Protein AF-A0A969BTW9-F1 (afdb_monomer_lite)

Foldseek 3Di:
DDPVVVVVVLVVLAVLLCVLCVQQPWAWQDDDDSGTDIAFCPVHHDLCSLVSLLSSVVSSLVSQVVCQVVCCVPPVDRDFAFWFDEDDDWDFDDDDPPDDRDRPIDDVRVQNRVVQRVPGDTSFYKYWPRSCVSCVLQFDKDWDQWDDGPPDPDTITIITGDDTFQPAPPRCVPVCVVLVPDDDPPCVVVLVVVVVQVVCVVVVHHDDDDDDDDPPPCSVVSVSVSVVVVVVVLVVVVVVVVVVVVVVVVVCVDDDDDDDDPRDDDDDFFFDDSGDPDCPDCNRVVSRLCSVLRHRDDDPVVSVVSVLVVLCVVQPVCSVVPPD

Secondary structure (DSSP, 8-state):
--HHHHHHHHHHHHHHHHHHHHHTT-EEEEEETTEEEEESSSSS--TTHHHHHHHHHHHHHHHHHHHHHHHHHHH------EEEE-----EE----TT-TT---EE-HHHHHHHHHHHHSPTTEEEEEHHHHHHHGGGEEEEEEEEE--TT-SS-EEEEEEEEEPP--S--TTS-HHHHTTS---S-HHHHHHHHHHHHHHHTT----------TTSSHHHHHHHHHHHHHHHHHHHHHHHHHHHHHHHHHTTTS---------------------SS--TTHHHHHHHHHHHT-SS--HHHHHHHHHHHHHHHHGGGHHHH--

Radius of gyration: 25.53 Å; chains: 1; bounding box: 48×53×86 Å

Structure (mmCIF, N/CA/C/O backbone):
data_AF-A0A969BTW9-F1
#
_entry.id   AF-A0A969BTW9-F1
#
loop_
_atom_site.group_PDB
_atom_site.id
_atom_site.type_symbol
_atom_site.label_atom_id
_atom_site.label_alt_id
_atom_site.label_comp_id
_atom_site.label_asym_id
_atom_site.label_entity_id
_atom_site.label_seq_id
_atom_site.pdbx_PDB_ins_code
_atom_site.Cartn_x
_atom_site.Cartn_y
_atom_site.Cartn_z
_atom_site.occupancy
_atom_site.B_iso_or_equiv
_atom_site.auth_seq_id
_atom_site.auth_comp_id
_atom_site.auth_asym_id
_atom_site.auth_atom_id
_atom_site.pdbx_PDB_model_num
ATOM 1 N N . MET A 1 1 ? -17.169 -9.690 29.384 1.00 70.38 1 MET A N 1
ATOM 2 C CA . MET A 1 1 ? -15.692 -9.683 29.405 1.00 70.38 1 MET A CA 1
ATOM 3 C C . MET A 1 1 ? -15.249 -8.758 30.531 1.0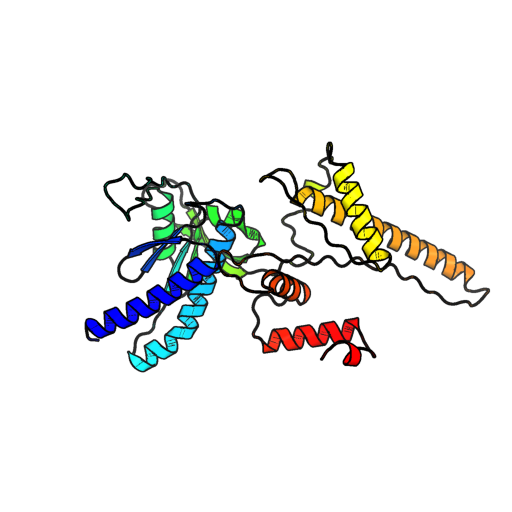0 70.38 1 MET A C 1
ATOM 5 O O . MET A 1 1 ? -15.918 -7.750 30.730 1.00 70.38 1 MET A O 1
ATOM 9 N N . GLY A 1 2 ? -14.233 -9.125 31.318 1.00 84.50 2 GLY A N 1
ATOM 10 C CA . GLY A 1 2 ? -13.693 -8.242 32.361 1.00 84.50 2 GLY A CA 1
ATOM 11 C C . GLY A 1 2 ? -12.913 -7.073 31.752 1.00 84.50 2 GLY A C 1
ATOM 12 O O . GLY A 1 2 ? -12.464 -7.169 30.611 1.00 84.50 2 GLY A O 1
ATOM 13 N N . THR A 1 3 ? -12.751 -5.977 32.497 1.00 86.19 3 THR A N 1
ATOM 14 C CA . THR A 1 3 ? -12.017 -4.780 32.041 1.00 86.19 3 THR A CA 1
ATOM 15 C C . THR A 1 3 ? -10.557 -5.083 31.705 1.00 86.19 3 THR A C 1
ATOM 17 O O . THR A 1 3 ? -10.055 -4.595 30.701 1.00 86.19 3 THR A O 1
ATOM 20 N N . GLU A 1 4 ? -9.899 -5.927 32.498 1.00 88.31 4 GLU A N 1
ATOM 21 C CA . GLU A 1 4 ? -8.512 -6.359 32.280 1.00 88.31 4 GLU A CA 1
ATOM 22 C C . GLU A 1 4 ? -8.359 -7.140 30.967 1.00 88.31 4 GLU A C 1
ATOM 24 O O . GLU A 1 4 ? -7.559 -6.768 30.115 1.00 88.31 4 GLU A O 1
ATOM 29 N N . THR A 1 5 ? -9.225 -8.131 30.732 1.00 88.50 5 THR A N 1
ATOM 30 C CA . THR A 1 5 ? -9.215 -8.921 29.491 1.00 88.50 5 THR A CA 1
ATOM 31 C C . THR A 1 5 ? -9.500 -8.059 28.256 1.00 88.50 5 THR A C 1
ATOM 33 O O . THR A 1 5 ? -8.937 -8.298 27.192 1.00 88.50 5 THR A O 1
ATOM 36 N N . TRP A 1 6 ? -10.372 -7.049 28.373 1.00 89.12 6 TRP A N 1
ATOM 37 C CA . TRP A 1 6 ? -10.627 -6.102 27.282 1.00 89.12 6 TRP A CA 1
ATOM 38 C C . TRP A 1 6 ? -9.376 -5.291 26.930 1.00 89.12 6 TRP A C 1
ATOM 40 O O . TRP A 1 6 ? -9.037 -5.172 25.756 1.00 89.12 6 TRP A O 1
ATOM 50 N N . VAL A 1 7 ? -8.671 -4.768 27.937 1.00 90.62 7 VAL A N 1
ATOM 51 C CA . VAL A 1 7 ? -7.432 -4.002 27.731 1.00 90.62 7 VAL A CA 1
ATOM 52 C C . VAL A 1 7 ? -6.350 -4.871 27.089 1.00 90.62 7 VAL A C 1
ATOM 54 O O . VAL A 1 7 ? -5.692 -4.424 26.154 1.00 90.62 7 VAL A O 1
ATOM 57 N N . GLU A 1 8 ? -6.195 -6.121 27.525 1.00 91.12 8 GLU A N 1
ATOM 58 C CA . GLU A 1 8 ? -5.253 -7.066 26.911 1.00 91.12 8 GLU A CA 1
ATOM 59 C C . GLU A 1 8 ? -5.582 -7.347 25.441 1.00 91.12 8 GLU A C 1
ATOM 61 O O . GLU A 1 8 ? -4.691 -7.291 24.589 1.00 91.12 8 GLU A O 1
ATOM 66 N N . LEU A 1 9 ? -6.858 -7.605 25.126 1.00 92.75 9 LEU A N 1
ATOM 67 C CA . LEU A 1 9 ? -7.305 -7.808 23.748 1.00 92.75 9 LEU A CA 1
ATOM 68 C C . LEU A 1 9 ? -7.019 -6.569 22.894 1.00 92.75 9 LEU A C 1
ATOM 70 O O . LEU A 1 9 ? -6.445 -6.692 21.813 1.00 92.75 9 LEU A O 1
ATOM 74 N N . MET A 1 10 ? -7.374 -5.381 23.387 1.00 93.50 10 MET A N 1
ATOM 75 C CA . MET A 1 10 ? -7.162 -4.139 22.651 1.00 93.50 10 MET A CA 1
ATOM 76 C C . MET A 1 10 ? -5.683 -3.837 22.429 1.00 93.50 10 MET A C 1
ATOM 78 O O . MET A 1 10 ? -5.310 -3.472 21.320 1.00 93.50 10 MET A O 1
ATOM 82 N N . ASN A 1 11 ? -4.822 -4.066 23.422 1.00 92.75 11 ASN A N 1
ATOM 83 C CA . ASN A 1 11 ? -3.377 -3.902 23.255 1.00 92.75 11 ASN A CA 1
ATOM 84 C C . ASN A 1 11 ? -2.819 -4.845 22.180 1.00 92.75 11 ASN A C 1
ATOM 86 O O . ASN A 1 11 ? -1.987 -4.430 21.377 1.00 92.75 11 ASN A O 1
ATOM 90 N N . ARG A 1 12 ? -3.299 -6.097 22.117 1.00 94.75 12 ARG A N 1
ATOM 91 C CA . ARG A 1 12 ? -2.909 -7.037 21.051 1.00 94.75 12 ARG A CA 1
ATOM 92 C C . ARG A 1 12 ? -3.365 -6.548 19.677 1.00 94.75 12 ARG A C 1
ATOM 94 O O . ARG A 1 12 ? -2.570 -6.582 18.745 1.00 94.75 12 ARG A O 1
ATOM 101 N N . VAL A 1 13 ? -4.610 -6.077 19.559 1.00 95.69 13 VAL A N 1
ATOM 102 C CA . VAL A 1 13 ? -5.146 -5.523 18.304 1.00 95.69 13 VAL A CA 1
ATOM 103 C C . VAL A 1 13 ? -4.321 -4.318 17.858 1.00 95.69 13 VAL A C 1
ATOM 105 O O . VAL A 1 13 ? -3.802 -4.321 16.748 1.00 95.69 13 VAL A O 1
ATOM 108 N N . LEU A 1 14 ? -4.139 -3.324 18.727 1.00 95.44 14 LEU A N 1
ATOM 109 C CA . LEU A 1 14 ? -3.405 -2.101 18.404 1.00 95.44 14 LEU A CA 1
ATOM 110 C C . LEU A 1 14 ? -1.950 -2.387 18.015 1.00 95.44 14 LEU A C 1
ATOM 112 O O . LEU A 1 14 ? -1.461 -1.797 17.058 1.00 95.44 14 LEU A O 1
ATOM 116 N N . HIS A 1 15 ? -1.294 -3.344 18.677 1.00 94.94 15 HIS A N 1
ATOM 117 C CA . HIS A 1 15 ? 0.062 -3.755 18.319 1.00 94.94 15 HIS A CA 1
ATOM 118 C C . HIS A 1 15 ? 0.142 -4.433 16.940 1.00 94.94 15 HIS A C 1
ATOM 120 O O . HIS A 1 15 ? 1.112 -4.241 16.211 1.00 94.94 15 HIS A O 1
ATOM 126 N N . ILE A 1 16 ? -0.872 -5.215 16.549 1.00 95.62 16 ILE A N 1
ATOM 127 C CA . ILE A 1 16 ? -0.954 -5.782 15.192 1.00 95.62 16 ILE A CA 1
ATOM 128 C C . ILE A 1 16 ? -1.051 -4.657 14.153 1.00 95.62 16 ILE A C 1
ATOM 130 O O . ILE A 1 16 ? -0.337 -4.691 13.154 1.00 95.62 16 ILE A O 1
ATOM 134 N N . LEU A 1 17 ? -1.898 -3.652 14.402 1.00 96.88 17 LEU A N 1
ATOM 135 C CA . LEU A 1 17 ? -2.086 -2.523 13.485 1.00 96.88 17 LEU A CA 1
ATOM 136 C C . LEU A 1 17 ? -0.822 -1.662 13.363 1.00 96.88 17 LEU A C 1
ATOM 138 O O . LEU A 1 17 ? -0.383 -1.361 12.255 1.00 96.88 17 LEU A O 1
ATOM 142 N N . GLU A 1 18 ? -0.214 -1.310 14.498 1.00 94.44 18 GLU A N 1
ATOM 143 C CA . GLU A 1 18 ? 1.034 -0.542 14.571 1.00 94.44 18 GLU A CA 1
ATOM 144 C C . GLU A 1 18 ? 2.148 -1.209 13.758 1.00 94.44 18 GLU A C 1
ATOM 146 O O . GLU A 1 18 ? 2.793 -0.552 12.943 1.00 94.44 18 GLU A O 1
ATOM 151 N N . ARG A 1 19 ? 2.314 -2.532 13.887 1.00 92.94 19 ARG A N 1
ATOM 152 C CA . ARG A 1 19 ? 3.331 -3.275 13.133 1.00 92.94 19 ARG A CA 1
ATOM 153 C C . ARG A 1 19 ? 3.155 -3.184 11.622 1.00 92.94 19 ARG A C 1
ATOM 155 O O . ARG A 1 19 ? 4.159 -3.075 10.919 1.00 92.94 19 ARG A O 1
ATOM 162 N N . GLU A 1 20 ? 1.926 -3.248 11.112 1.00 93.38 20 GLU A N 1
ATOM 163 C CA . GLU A 1 20 ? 1.690 -3.104 9.671 1.00 93.38 20 GLU A CA 1
ATOM 164 C C . GLU A 1 20 ? 1.916 -1.658 9.213 1.00 93.38 20 GLU A C 1
ATOM 166 O O . GLU A 1 20 ? 2.508 -1.438 8.161 1.00 93.38 20 GLU A O 1
ATOM 171 N N . ILE A 1 21 ? 1.555 -0.660 10.018 1.00 93.88 21 ILE A N 1
ATOM 172 C CA . ILE A 1 21 ? 1.837 0.751 9.710 1.00 93.88 21 ILE A CA 1
ATOM 173 C C . ILE A 1 21 ? 3.345 1.004 9.624 1.00 93.88 21 ILE A C 1
ATOM 175 O O . ILE A 1 21 ? 3.827 1.531 8.618 1.00 93.88 21 ILE A O 1
ATOM 179 N N . GLU A 1 22 ? 4.103 0.570 10.630 1.00 89.81 22 GLU A N 1
ATOM 180 C CA . GLU A 1 22 ? 5.561 0.712 10.664 1.00 89.81 22 GLU A CA 1
ATOM 181 C C . GLU A 1 22 ? 6.244 -0.058 9.528 1.00 89.81 22 GLU A C 1
ATOM 183 O O . GLU A 1 22 ? 7.219 0.421 8.947 1.00 89.81 22 GLU A O 1
ATOM 188 N N . ARG A 1 23 ? 5.722 -1.238 9.163 1.00 84.19 23 ARG A N 1
ATOM 189 C CA . ARG A 1 23 ? 6.230 -2.055 8.047 1.00 84.19 23 ARG A CA 1
ATOM 190 C C . ARG A 1 23 ? 6.231 -1.289 6.724 1.00 84.19 23 ARG A C 1
ATOM 192 O O . ARG A 1 23 ? 7.155 -1.449 5.922 1.00 84.19 23 ARG A O 1
ATOM 199 N N . PHE A 1 24 ? 5.218 -0.457 6.508 1.00 87.56 24 PHE A N 1
ATOM 200 C CA . PHE A 1 24 ? 5.119 0.419 5.345 1.00 87.56 24 PHE A CA 1
ATOM 201 C C . PHE A 1 24 ? 5.678 1.820 5.613 1.00 87.56 24 PHE A C 1
ATOM 203 O O . PHE A 1 24 ? 5.472 2.706 4.797 1.00 87.56 24 PHE A O 1
ATOM 210 N N . GLY A 1 25 ? 6.410 2.051 6.707 1.00 85.38 25 GLY A N 1
ATOM 211 C CA . GLY A 1 25 ? 7.054 3.333 7.013 1.00 85.38 25 GLY A CA 1
ATOM 212 C C . GLY A 1 25 ? 6.098 4.457 7.400 1.00 85.38 25 GLY A C 1
ATOM 213 O O . GLY A 1 25 ? 6.433 5.624 7.194 1.00 85.38 25 GLY A O 1
ATOM 214 N N . GLY A 1 26 ? 4.908 4.118 7.891 1.00 88.94 26 GLY A N 1
ATOM 215 C CA . GLY A 1 26 ? 4.027 5.064 8.562 1.00 88.94 26 GLY A CA 1
ATOM 216 C C . GLY A 1 26 ? 4.428 5.249 10.025 1.00 88.94 26 GLY A C 1
ATOM 217 O O . GLY A 1 26 ? 5.118 4.413 10.608 1.00 88.94 26 GLY A O 1
ATOM 218 N N . LEU A 1 27 ? 3.972 6.347 10.620 1.00 89.19 27 LEU A N 1
ATOM 219 C CA . LEU A 1 27 ? 4.165 6.670 12.031 1.00 89.19 27 LEU A CA 1
ATOM 220 C C . LEU A 1 27 ? 2.807 6.736 12.728 1.00 89.19 27 LEU A C 1
ATOM 222 O O . LEU A 1 27 ? 1.941 7.499 12.300 1.00 89.19 27 LEU A O 1
ATOM 226 N N . VAL A 1 28 ? 2.626 5.975 13.808 1.00 90.81 28 VAL A N 1
ATOM 227 C CA . VAL A 1 28 ? 1.447 6.109 14.674 1.00 90.81 28 VAL A CA 1
ATOM 228 C C . VAL A 1 28 ? 1.590 7.385 15.500 1.00 90.81 28 VAL A C 1
ATOM 230 O O . VAL A 1 28 ? 2.553 7.537 16.247 1.00 90.81 28 VAL A O 1
ATOM 233 N N . GLU A 1 29 ? 0.634 8.304 15.370 1.00 85.50 29 GLU A N 1
ATOM 234 C CA . GLU A 1 29 ? 0.632 9.552 16.143 1.00 85.50 29 GLU A CA 1
ATOM 235 C C . GLU A 1 29 ? -0.174 9.417 17.434 1.00 85.50 29 GLU A C 1
ATOM 237 O O . GLU A 1 29 ? 0.292 9.820 18.500 1.00 85.50 29 GLU A O 1
ATOM 242 N N . GLN A 1 30 ? -1.363 8.815 17.364 1.00 85.38 30 GLN A N 1
ATOM 243 C CA . GLN A 1 30 ? -2.266 8.747 18.508 1.00 85.38 30 GLN A CA 1
ATOM 244 C C . GLN A 1 30 ? -3.085 7.458 18.529 1.00 85.38 30 GLN A C 1
ATOM 246 O O . GLN A 1 30 ? -3.650 7.043 17.522 1.00 85.38 30 GLN A O 1
ATOM 251 N N . PHE A 1 31 ? -3.253 6.888 19.723 1.00 87.62 31 PHE A N 1
ATOM 252 C CA . PHE A 1 31 ? -4.253 5.856 20.000 1.00 87.62 31 PHE A CA 1
ATOM 253 C C . PHE A 1 31 ? -5.587 6.492 20.415 1.00 87.62 31 PHE A C 1
ATOM 255 O O . PHE A 1 31 ? -5.627 7.387 21.264 1.00 87.62 31 PHE A O 1
ATOM 262 N N . ARG A 1 32 ? -6.694 6.017 19.838 1.00 84.50 32 ARG A N 1
ATOM 263 C CA . ARG A 1 32 ? -8.058 6.511 20.071 1.00 84.50 32 ARG A CA 1
ATOM 264 C C . ARG A 1 32 ? -8.977 5.365 20.479 1.00 84.50 32 ARG A C 1
ATOM 266 O O . ARG A 1 32 ? -9.645 4.788 19.634 1.00 84.50 32 ARG A O 1
ATOM 273 N N . GLY A 1 33 ? -9.037 5.061 21.776 1.00 83.19 33 GLY A N 1
ATOM 274 C CA . GLY A 1 33 ? -9.953 4.048 22.311 1.00 83.19 33 GLY A CA 1
ATOM 275 C C . GLY A 1 33 ? -9.684 2.656 21.735 1.00 83.19 33 GLY A C 1
ATOM 276 O O . GLY A 1 33 ? -8.831 1.939 22.249 1.00 83.19 33 GLY A O 1
ATOM 277 N N . ASP A 1 34 ? -10.428 2.289 20.694 1.00 87.88 34 ASP A N 1
ATOM 278 C CA . ASP A 1 34 ? -10.332 1.030 19.958 1.00 87.88 34 ASP A CA 1
ATOM 279 C C . ASP A 1 34 ? -9.587 1.119 18.610 1.00 87.88 34 ASP A C 1
ATOM 281 O O . ASP A 1 34 ? -9.452 0.112 17.916 1.00 87.88 34 ASP A O 1
ATOM 285 N N . GLY A 1 35 ? -9.056 2.292 18.260 1.00 91.00 35 GLY A N 1
ATOM 286 C CA . GLY A 1 35 ? -8.297 2.522 17.033 1.00 91.00 35 GLY A CA 1
ATOM 287 C C . GLY A 1 35 ? -7.048 3.378 17.232 1.00 91.00 35 GLY A C 1
ATOM 288 O O . GLY A 1 35 ? -6.609 3.653 18.352 1.00 91.00 35 GLY A O 1
ATOM 289 N N . LEU A 1 36 ? -6.468 3.813 16.118 1.00 94.19 36 LEU A N 1
ATOM 290 C CA . LEU A 1 36 ? -5.295 4.681 16.077 1.00 94.19 36 LEU A CA 1
ATOM 291 C C . LEU A 1 36 ? -5.357 5.626 14.873 1.00 94.19 36 LEU A C 1
ATOM 293 O O . LEU A 1 36 ? -6.135 5.414 13.944 1.00 94.19 36 LEU A O 1
ATOM 297 N N . VAL A 1 37 ? -4.521 6.657 14.896 1.00 93.00 37 VAL A N 1
ATOM 298 C CA . VAL A 1 37 ? -4.248 7.556 13.774 1.00 93.00 37 VAL A CA 1
ATOM 299 C C . VAL A 1 37 ? -2.774 7.441 13.430 1.00 93.00 37 VAL A C 1
ATOM 301 O O . VAL A 1 37 ? -1.918 7.466 14.316 1.00 93.00 37 VAL A O 1
ATOM 304 N N . ALA A 1 38 ? -2.486 7.319 12.138 1.00 93.31 38 ALA A N 1
ATOM 305 C CA . ALA A 1 38 ? -1.131 7.233 11.628 1.00 93.31 38 ALA A CA 1
ATOM 306 C C . ALA A 1 38 ? -0.927 8.142 10.421 1.00 93.31 38 ALA A C 1
ATOM 308 O O . ALA A 1 38 ? -1.859 8.418 9.664 1.00 93.31 38 ALA A O 1
ATOM 309 N N . PHE A 1 39 ? 0.316 8.573 10.237 1.00 92.31 39 PHE A N 1
ATOM 310 C CA . PHE A 1 39 ? 0.727 9.436 9.145 1.00 92.31 39 PHE A CA 1
ATOM 311 C C . PHE A 1 39 ? 1.776 8.772 8.267 1.00 92.31 39 PHE A C 1
ATOM 313 O O . PHE A 1 39 ? 2.702 8.118 8.742 1.00 92.31 39 PHE A O 1
ATOM 320 N N . PHE A 1 40 ? 1.650 9.028 6.971 1.00 91.94 40 PHE A N 1
ATOM 321 C CA . PHE A 1 40 ? 2.662 8.755 5.962 1.00 91.94 40 PHE A CA 1
ATOM 322 C C . PHE A 1 40 ? 3.100 10.111 5.410 1.00 91.94 40 PHE A C 1
ATOM 324 O O . PHE A 1 40 ? 2.257 10.944 5.075 1.00 91.94 40 PHE A O 1
ATOM 331 N N . GLY A 1 41 ? 4.405 10.373 5.401 1.00 86.06 41 GLY A N 1
ATOM 332 C CA . GLY A 1 41 ? 4.962 11.621 4.879 1.00 86.06 41 GLY A CA 1
ATOM 333 C C . GLY A 1 41 ? 5.010 12.820 5.831 1.00 86.06 41 GLY A C 1
ATOM 334 O O . GLY A 1 41 ? 5.453 13.888 5.415 1.00 86.06 41 GLY A O 1
ATOM 335 N N . ALA A 1 42 ? 4.597 12.675 7.098 1.00 79.62 42 ALA A N 1
ATOM 336 C CA . ALA A 1 42 ? 4.566 13.790 8.057 1.00 79.62 42 ALA A CA 1
ATOM 337 C C . ALA A 1 42 ? 5.965 14.275 8.486 1.00 79.62 42 ALA A C 1
ATOM 339 O O . ALA A 1 42 ? 6.205 15.479 8.540 1.00 79.62 42 ALA A O 1
ATOM 340 N N . THR A 1 43 ? 6.896 13.357 8.769 1.00 74.62 43 THR A N 1
ATOM 341 C CA . THR A 1 43 ? 8.286 13.702 9.136 1.00 74.62 43 THR A CA 1
ATOM 342 C C . THR A 1 43 ? 9.196 13.752 7.911 1.00 74.62 43 THR A C 1
ATOM 344 O O . THR A 1 43 ? 9.988 14.679 7.747 1.00 74.62 43 THR A O 1
ATOM 347 N N . VAL A 1 44 ? 9.090 12.741 7.045 1.00 77.38 44 VAL A N 1
ATOM 348 C CA . VAL A 1 44 ? 9.849 12.626 5.795 1.00 77.38 44 VAL A CA 1
ATOM 349 C C . VAL A 1 44 ? 8.881 12.221 4.693 1.00 77.38 44 VAL A C 1
ATOM 351 O O . VAL A 1 44 ? 8.345 11.115 4.721 1.00 77.38 44 VAL A O 1
ATOM 354 N N . ALA A 1 45 ? 8.665 13.122 3.737 1.00 80.81 45 ALA A N 1
ATOM 355 C CA . ALA A 1 45 ? 7.753 12.912 2.621 1.00 80.81 45 ALA A CA 1
ATOM 356 C C . ALA A 1 45 ? 8.411 12.131 1.476 1.00 80.81 45 ALA A C 1
ATOM 358 O O . ALA A 1 45 ? 9.522 12.442 1.039 1.00 80.81 45 ALA A O 1
ATOM 359 N N . HIS A 1 46 ? 7.675 11.164 0.945 1.00 81.50 46 HIS A N 1
ATOM 360 C CA . HIS A 1 46 ? 8.031 10.312 -0.179 1.00 81.50 46 HIS A CA 1
ATOM 361 C C . HIS A 1 46 ? 6.945 10.390 -1.263 1.00 81.50 46 HIS A C 1
ATOM 363 O O . HIS A 1 46 ? 5.795 10.736 -1.009 1.00 81.50 46 HIS A O 1
ATOM 369 N N . GLU A 1 47 ? 7.301 10.094 -2.515 1.00 80.44 47 GLU A N 1
ATOM 370 C CA . GLU A 1 47 ? 6.317 10.053 -3.615 1.00 80.44 47 GLU A CA 1
ATOM 371 C C . GLU A 1 47 ? 5.286 8.933 -3.454 1.00 80.44 47 GLU A C 1
ATOM 373 O O . GLU A 1 47 ? 4.164 9.070 -3.929 1.00 80.44 47 GLU A O 1
ATOM 378 N N . ASP A 1 48 ? 5.664 7.856 -2.771 1.00 83.31 48 ASP A N 1
ATOM 379 C CA . ASP A 1 48 ? 4.860 6.653 -2.584 1.00 83.31 48 ASP A CA 1
ATOM 380 C C . ASP A 1 48 ? 4.090 6.633 -1.252 1.00 83.31 48 ASP A C 1
ATOM 382 O O . ASP A 1 48 ? 3.480 5.619 -0.930 1.00 83.31 48 ASP A O 1
ATOM 386 N N . ASP A 1 49 ? 4.075 7.726 -0.472 1.00 89.81 49 ASP A N 1
ATOM 387 C CA . ASP A 1 49 ? 3.320 7.793 0.794 1.00 89.81 49 ASP A CA 1
ATOM 388 C C . ASP A 1 49 ? 1.835 7.397 0.635 1.00 89.81 49 ASP A C 1
ATOM 390 O O . ASP A 1 49 ? 1.354 6.601 1.447 1.00 89.81 49 ASP A O 1
ATOM 394 N N . PRO A 1 50 ? 1.099 7.859 -0.402 1.00 93.69 50 PRO A N 1
ATOM 395 C CA . PRO A 1 50 ? -0.280 7.424 -0.621 1.00 93.69 50 PRO A CA 1
ATOM 396 C C . PRO A 1 50 ? -0.389 5.922 -0.931 1.00 93.69 50 PRO A C 1
ATOM 398 O O . PRO A 1 50 ? -1.297 5.264 -0.429 1.00 93.69 50 PRO A O 1
ATOM 401 N N . GLU A 1 51 ? 0.550 5.358 -1.707 1.00 91.12 51 GLU A N 1
ATOM 402 C CA . GLU A 1 51 ? 0.588 3.915 -2.016 1.00 91.12 51 GLU A CA 1
ATOM 403 C C . GLU A 1 51 ? 0.784 3.117 -0.730 1.00 91.12 51 GLU A C 1
ATOM 405 O O . GLU A 1 51 ? 0.048 2.169 -0.452 1.00 91.12 51 GLU A O 1
ATOM 410 N N . ARG A 1 52 ? 1.756 3.532 0.085 1.00 91.88 52 ARG A N 1
ATOM 411 C CA . ARG A 1 52 ? 2.107 2.870 1.341 1.00 91.88 52 ARG A CA 1
ATOM 412 C C . ARG A 1 52 ? 0.989 2.930 2.367 1.00 91.88 52 ARG A C 1
ATOM 414 O O . ARG A 1 52 ? 0.743 1.924 3.026 1.00 91.88 52 ARG A O 1
ATOM 421 N N . ALA A 1 53 ? 0.273 4.048 2.453 1.00 96.38 53 ALA A N 1
ATOM 422 C CA . ALA A 1 53 ? -0.892 4.167 3.320 1.00 96.38 53 ALA A CA 1
ATOM 423 C C . ALA A 1 53 ? -2.000 3.171 2.935 1.00 96.38 53 ALA A C 1
ATOM 425 O O . ALA A 1 53 ? -2.570 2.509 3.804 1.00 96.38 53 ALA A O 1
ATOM 426 N N . VAL A 1 54 ? -2.278 3.015 1.634 1.00 97.00 54 VAL A N 1
ATOM 427 C CA . VAL A 1 54 ? -3.285 2.059 1.142 1.00 97.00 54 VAL A CA 1
ATOM 428 C C . VAL A 1 54 ? -2.826 0.610 1.339 1.00 97.00 54 VAL A C 1
ATOM 430 O O . VAL A 1 54 ? -3.612 -0.216 1.802 1.00 97.00 54 VAL A O 1
ATOM 433 N N . LEU A 1 55 ? -1.555 0.295 1.065 1.00 93.19 55 LEU A N 1
ATOM 434 C CA . LEU A 1 55 ? -0.993 -1.038 1.317 1.00 93.19 55 LEU A CA 1
ATOM 435 C C . LEU A 1 55 ? -1.036 -1.408 2.804 1.00 93.19 55 LEU A C 1
ATOM 437 O O . LEU A 1 55 ? -1.432 -2.522 3.139 1.00 93.19 55 LEU A O 1
ATOM 441 N N . ALA A 1 56 ? -0.692 -0.475 3.697 1.00 95.31 56 ALA A N 1
ATOM 442 C CA . ALA A 1 56 ? -0.799 -0.683 5.137 1.00 95.31 56 ALA A CA 1
ATOM 443 C C . ALA A 1 56 ? -2.248 -0.945 5.559 1.00 95.31 56 ALA A C 1
ATOM 445 O O . ALA A 1 56 ? -2.505 -1.846 6.352 1.00 95.31 56 ALA A O 1
ATOM 446 N N . ALA A 1 57 ? -3.206 -0.204 4.998 1.00 97.81 57 ALA A N 1
ATOM 447 C CA . ALA A 1 57 ? -4.623 -0.402 5.277 1.00 97.81 57 ALA A CA 1
ATOM 448 C C . ALA A 1 57 ? -5.123 -1.799 4.876 1.00 97.81 57 ALA A C 1
ATOM 450 O O . ALA A 1 57 ? -5.844 -2.430 5.652 1.00 97.81 57 ALA A O 1
ATOM 451 N N . LEU A 1 58 ? -4.726 -2.295 3.700 1.00 96.06 58 LEU A N 1
ATOM 452 C CA . LEU A 1 58 ? -5.049 -3.653 3.251 1.00 96.06 58 LEU A CA 1
ATOM 453 C C . LEU A 1 58 ? -4.369 -4.710 4.135 1.00 96.06 58 LEU A C 1
ATOM 455 O O . LEU A 1 58 ? -5.039 -5.607 4.641 1.00 96.06 58 LEU A O 1
ATOM 459 N N . ALA A 1 59 ? -3.078 -4.546 4.431 1.00 92.88 59 ALA A N 1
ATOM 460 C CA . ALA A 1 59 ? -2.342 -5.473 5.291 1.00 92.88 59 ALA A CA 1
ATOM 461 C C . ALA A 1 59 ? -2.910 -5.541 6.721 1.00 92.88 59 ALA A C 1
ATOM 463 O O . ALA A 1 59 ? -2.978 -6.617 7.316 1.00 92.88 59 ALA A O 1
ATOM 464 N N . MET A 1 60 ? -3.382 -4.414 7.266 1.00 96.88 60 MET A N 1
ATOM 465 C CA . MET A 1 60 ? -4.093 -4.383 8.546 1.00 96.88 60 MET A CA 1
ATOM 466 C C . MET A 1 60 ? -5.403 -5.182 8.499 1.00 96.88 60 MET A C 1
ATOM 468 O O . MET A 1 60 ? -5.717 -5.881 9.464 1.00 96.88 60 MET A O 1
ATOM 472 N N . GLN A 1 61 ? -6.165 -5.111 7.398 1.00 97.31 61 GLN A N 1
ATOM 473 C CA . GLN A 1 61 ? -7.368 -5.937 7.232 1.00 97.31 61 GLN A CA 1
ATOM 474 C C . GLN A 1 61 ? -7.021 -7.426 7.242 1.00 97.31 61 GLN A C 1
ATOM 476 O O . GLN A 1 61 ? -7.661 -8.183 7.971 1.00 97.31 61 GLN A O 1
ATOM 481 N N . ASP A 1 62 ? -5.982 -7.832 6.512 1.00 94.19 62 ASP A N 1
ATOM 482 C CA . ASP A 1 62 ? -5.540 -9.229 6.456 1.00 94.19 62 ASP A CA 1
ATOM 483 C C . ASP A 1 62 ? -5.063 -9.735 7.820 1.00 94.19 62 ASP A C 1
ATOM 485 O O . ASP A 1 62 ? -5.441 -10.825 8.260 1.00 94.19 62 ASP A O 1
ATOM 489 N N . ALA A 1 63 ? -4.281 -8.925 8.537 1.00 94.62 63 ALA A N 1
ATOM 490 C CA . ALA A 1 63 ? -3.777 -9.276 9.859 1.00 94.62 63 ALA A CA 1
ATOM 491 C C . ALA A 1 63 ? -4.915 -9.443 10.882 1.00 94.62 63 ALA A C 1
ATOM 493 O O . ALA A 1 63 ? -4.926 -10.405 11.656 1.00 94.62 63 ALA A O 1
ATOM 494 N N . ILE A 1 64 ? -5.916 -8.556 10.857 1.00 97.12 64 ILE A N 1
ATOM 495 C CA . ILE A 1 64 ? -7.104 -8.685 11.710 1.00 97.12 64 ILE A CA 1
ATOM 496 C C . ILE A 1 64 ? -7.979 -9.859 11.275 1.00 97.12 64 ILE A C 1
ATOM 498 O O . ILE A 1 64 ? -8.494 -10.570 12.138 1.00 97.12 64 ILE A O 1
ATOM 502 N N . HIS A 1 65 ? -8.116 -10.118 9.975 1.00 95.31 65 HIS A N 1
ATOM 503 C CA . HIS A 1 65 ? -8.842 -11.281 9.470 1.00 95.31 65 HIS A CA 1
ATOM 504 C C . HIS A 1 65 ? -8.216 -12.591 9.966 1.00 95.31 65 HIS A C 1
ATOM 506 O O . HIS A 1 65 ? -8.936 -13.486 10.405 1.00 95.31 65 HIS A O 1
ATOM 512 N N . ALA A 1 66 ? -6.884 -12.687 9.962 1.00 94.12 66 ALA A N 1
ATOM 513 C CA . ALA A 1 66 ? -6.157 -13.841 10.482 1.00 94.12 66 ALA A CA 1
ATOM 514 C C . ALA A 1 66 ? -6.287 -13.992 12.010 1.00 94.12 66 ALA A C 1
ATOM 516 O O . ALA A 1 66 ? -6.306 -15.112 12.520 1.00 94.12 66 ALA A O 1
ATOM 517 N N . PHE A 1 67 ? -6.403 -12.881 12.744 1.00 95.94 67 PHE A N 1
ATOM 518 C CA . PHE A 1 67 ? -6.525 -12.877 14.205 1.00 95.94 67 PHE A CA 1
ATOM 519 C C . PHE A 1 67 ? -7.965 -13.090 14.711 1.00 95.94 67 PHE A C 1
ATOM 521 O O . PHE A 1 67 ? -8.180 -13.653 15.787 1.00 95.94 67 PHE A O 1
ATOM 528 N N . ALA A 1 68 ? -8.975 -12.685 13.938 1.00 95.56 68 ALA A N 1
ATOM 529 C CA . ALA A 1 68 ? -10.381 -12.729 14.337 1.00 95.56 68 ALA A CA 1
ATOM 530 C C . ALA A 1 68 ? -10.898 -14.119 14.785 1.00 95.56 68 ALA A C 1
ATOM 532 O O . ALA A 1 68 ? -11.666 -14.158 15.751 1.00 95.56 68 ALA A O 1
ATOM 533 N N . PRO A 1 69 ? -10.496 -15.260 14.179 1.00 96.56 69 PRO A N 1
ATOM 534 C CA . PRO A 1 69 ? -10.917 -16.585 14.641 1.00 96.56 69 PRO A CA 1
ATOM 535 C C . PRO A 1 69 ? -10.490 -16.897 16.080 1.00 96.56 69 PRO A C 1
ATOM 537 O O . PRO A 1 69 ? -11.276 -17.470 16.836 1.00 96.56 69 PRO A O 1
ATOM 540 N N . GLU A 1 70 ? -9.282 -16.484 16.480 1.00 95.12 70 GLU A N 1
ATOM 541 C CA . GLU A 1 70 ? -8.788 -16.656 17.852 1.00 95.12 70 GLU A CA 1
ATOM 542 C C . GLU A 1 70 ? -9.677 -15.884 18.835 1.00 95.12 70 GLU A C 1
ATOM 544 O O . GLU A 1 70 ? -10.147 -16.431 19.835 1.00 95.12 70 GLU A O 1
ATOM 549 N N . VAL A 1 71 ? -9.976 -14.626 18.506 1.00 95.12 71 VAL A N 1
ATOM 550 C CA . VAL A 1 71 ? -10.818 -13.742 19.322 1.00 95.12 71 VAL A CA 1
ATOM 551 C C . VAL A 1 71 ? -12.245 -14.280 19.435 1.00 95.12 71 VAL A C 1
ATOM 553 O O . VAL A 1 71 ? -12.832 -14.281 20.521 1.00 95.12 71 VAL A O 1
ATOM 556 N N . GLN A 1 72 ? -12.800 -14.808 18.343 1.00 95.50 72 GLN A N 1
ATOM 557 C CA . GLN A 1 72 ? -14.120 -15.430 18.350 1.00 95.50 72 GLN A CA 1
ATOM 558 C C . GLN A 1 72 ? -14.149 -16.678 19.242 1.00 95.50 72 GLN A C 1
ATOM 560 O O . GLN A 1 72 ? -15.109 -16.866 19.990 1.00 95.50 72 GLN A O 1
ATOM 565 N N . GLN A 1 73 ? -13.112 -17.517 19.197 1.00 95.00 73 GLN A N 1
ATOM 566 C CA . GLN A 1 73 ? -13.032 -18.735 20.004 1.00 95.00 73 GLN A CA 1
ATOM 567 C C . GLN A 1 73 ? -12.856 -18.434 21.498 1.00 95.00 73 GLN A C 1
ATOM 569 O O . GLN A 1 73 ? -13.501 -19.066 22.333 1.00 95.00 73 GLN A O 1
ATOM 574 N N . GLN A 1 74 ? -11.987 -17.481 21.840 1.00 93.31 74 GLN A N 1
ATOM 575 C CA . GLN A 1 74 ? -11.641 -17.169 23.230 1.00 93.31 74 GLN A CA 1
ATOM 576 C C . GLN A 1 74 ? -12.663 -16.251 23.909 1.00 93.31 74 GLN A C 1
ATOM 578 O O . GLN A 1 74 ? -12.874 -16.341 25.120 1.00 93.31 74 GLN A O 1
ATOM 583 N N . HIS A 1 75 ? -13.292 -15.351 23.148 1.00 91.88 75 HIS A N 1
ATOM 584 C CA . HIS A 1 75 ? -14.098 -14.262 23.706 1.00 91.88 75 HIS A CA 1
ATOM 585 C C . HIS A 1 75 ? -15.512 -14.166 23.127 1.00 91.88 75 HIS A C 1
ATOM 587 O O . HIS A 1 75 ? -16.322 -13.399 23.647 1.00 91.88 75 HIS A O 1
ATOM 593 N N . GLY A 1 76 ? -15.840 -14.932 22.082 1.00 92.44 76 GLY A N 1
ATOM 594 C CA . GLY A 1 76 ? -17.150 -14.871 21.428 1.00 92.44 76 GLY A CA 1
ATOM 595 C C . GLY A 1 76 ? -17.379 -13.594 20.611 1.00 92.44 76 GLY A C 1
ATOM 596 O O . GLY A 1 76 ? -18.524 -13.295 20.276 1.00 92.44 76 GLY A O 1
ATOM 597 N N . ILE A 1 77 ? -16.319 -12.831 20.321 1.00 92.12 77 ILE A N 1
ATOM 598 C CA . ILE A 1 77 ? -16.387 -11.522 19.662 1.00 92.12 77 ILE A CA 1
ATOM 599 C C . ILE A 1 77 ? -16.033 -11.662 18.180 1.00 92.12 77 ILE A C 1
ATOM 601 O O . ILE A 1 77 ? -14.948 -12.128 17.833 1.00 92.12 77 ILE A O 1
ATOM 605 N N . ALA A 1 78 ? -16.918 -11.166 17.316 1.00 93.75 78 ALA A N 1
ATOM 606 C CA . ALA A 1 78 ? -16.662 -11.043 15.886 1.00 93.75 78 ALA A CA 1
ATOM 607 C C . ALA A 1 78 ? -15.852 -9.767 15.603 1.00 93.75 78 ALA A C 1
ATOM 609 O O . ALA A 1 78 ? -16.419 -8.703 15.343 1.00 93.75 78 ALA A O 1
ATOM 610 N N . LEU A 1 79 ? -14.524 -9.870 15.685 1.00 95.75 79 LEU A N 1
ATOM 611 C CA . LEU A 1 79 ? -13.609 -8.754 15.442 1.00 95.75 79 LEU A CA 1
ATOM 612 C C . LEU A 1 79 ? -13.599 -8.360 13.955 1.00 95.75 79 LEU A C 1
ATOM 614 O O . LEU A 1 79 ? -13.397 -9.205 13.084 1.00 95.75 79 LEU A O 1
ATOM 618 N N . LYS A 1 80 ? -13.802 -7.071 13.666 1.00 96.62 80 LYS A N 1
ATOM 619 C CA . LYS A 1 80 ? -13.700 -6.489 12.320 1.00 96.62 80 LYS A CA 1
ATOM 620 C C . LYS A 1 80 ? -13.090 -5.095 12.395 1.00 96.62 80 LYS A C 1
ATOM 622 O O . LYS A 1 80 ? -13.429 -4.339 13.298 1.00 96.62 80 LYS A O 1
ATOM 627 N N . LEU A 1 81 ? -12.259 -4.754 11.413 1.00 97.50 81 LEU A N 1
ATOM 628 C CA . LEU A 1 81 ? -11.577 -3.464 11.325 1.00 97.50 81 LEU A CA 1
ATOM 629 C C . LEU A 1 81 ? -12.241 -2.553 10.284 1.00 97.50 81 LEU A C 1
ATOM 631 O O . LEU A 1 81 ? -12.648 -3.009 9.214 1.00 97.50 81 LEU A O 1
ATOM 635 N N . ARG A 1 82 ? -12.323 -1.257 10.572 1.00 98.31 82 ARG A N 1
ATOM 636 C CA . ARG A 1 82 ? -12.605 -0.209 9.582 1.00 98.31 82 ARG A CA 1
ATOM 637 C C . ARG A 1 82 ? -11.350 0.627 9.406 1.00 98.31 82 ARG A C 1
ATOM 639 O O . ARG A 1 82 ? -10.665 0.896 10.386 1.00 98.31 82 ARG A O 1
ATOM 646 N N . VAL A 1 83 ? -11.045 1.012 8.171 1.00 98.44 83 VAL A N 1
ATOM 647 C CA . VAL A 1 83 ? -9.902 1.886 7.883 1.00 98.44 83 VAL A CA 1
ATOM 648 C C . VAL A 1 83 ? -10.338 2.973 6.912 1.00 98.44 83 VAL A C 1
ATOM 650 O O . VAL A 1 83 ? -10.971 2.682 5.898 1.00 98.44 83 VAL A O 1
ATOM 653 N N . GLY A 1 84 ? -9.993 4.217 7.228 1.00 98.06 84 GLY A N 1
ATOM 654 C CA . GLY A 1 84 ? -10.152 5.371 6.354 1.00 98.06 84 GLY A CA 1
ATOM 655 C C . GLY A 1 84 ? -8.792 5.934 5.971 1.00 98.06 84 GLY A C 1
ATOM 656 O O . GLY A 1 84 ? -7.946 6.128 6.841 1.00 98.06 84 GLY A O 1
ATOM 657 N N . VAL A 1 85 ? -8.578 6.202 4.685 1.00 98.25 85 VAL A N 1
ATOM 658 C CA . VAL A 1 85 ? -7.336 6.792 4.172 1.00 98.25 85 VAL A CA 1
ATOM 659 C C . VAL A 1 85 ? -7.661 8.073 3.416 1.00 98.25 85 VAL A C 1
ATOM 661 O O . VAL A 1 85 ? -8.586 8.118 2.604 1.00 98.25 85 VAL A O 1
ATOM 664 N N . ASN A 1 86 ? -6.892 9.122 3.691 1.00 96.81 86 ASN A N 1
ATOM 665 C CA . ASN A 1 86 ? -6.964 10.383 2.971 1.00 96.81 86 ASN A CA 1
ATOM 666 C C . ASN A 1 86 ? -5.568 10.987 2.812 1.00 96.81 86 ASN A C 1
ATOM 668 O O . ASN A 1 86 ? -4.743 10.916 3.722 1.00 96.81 86 ASN A O 1
ATOM 672 N N . THR A 1 87 ? -5.344 11.650 1.684 1.00 94.88 87 THR A N 1
ATOM 673 C CA . THR A 1 87 ? -4.159 12.452 1.407 1.00 94.88 87 THR A CA 1
ATOM 674 C C . THR A 1 87 ? -4.581 13.908 1.396 1.00 94.88 87 THR A C 1
ATOM 676 O O . THR A 1 87 ? -5.556 14.276 0.756 1.00 94.88 87 THR A O 1
ATOM 679 N N . GLY A 1 88 ? -3.863 14.749 2.127 1.00 90.00 88 GLY A N 1
ATOM 680 C CA . GLY A 1 88 ? -4.141 16.174 2.164 1.00 90.00 88 GLY A CA 1
ATOM 681 C C . GLY A 1 88 ? -3.156 16.905 3.055 1.00 90.00 88 GLY A C 1
ATOM 682 O O . GLY A 1 88 ? -2.358 16.291 3.763 1.00 90.00 88 GLY A O 1
ATOM 683 N N . GLU A 1 89 ? -3.214 18.229 3.013 1.00 85.94 89 GLU A N 1
ATOM 684 C CA . GLU A 1 89 ? -2.330 19.070 3.809 1.00 85.94 89 GLU A CA 1
ATOM 685 C C . GLU A 1 89 ? -2.701 19.016 5.295 1.00 85.94 89 GLU A C 1
ATOM 687 O O . GLU A 1 89 ? -3.866 19.158 5.687 1.00 85.94 89 GLU A O 1
ATOM 692 N N . ILE A 1 90 ? -1.677 18.835 6.125 1.00 83.62 90 ILE A N 1
ATOM 693 C CA . ILE A 1 90 ? -1.762 18.910 7.580 1.00 83.62 90 ILE A CA 1
ATOM 694 C C . ILE A 1 90 ? -0.672 19.839 8.102 1.00 83.62 90 ILE A C 1
ATOM 696 O O . ILE A 1 90 ? 0.407 19.956 7.522 1.00 83.62 90 ILE A O 1
ATOM 700 N N . ILE A 1 91 ? -0.949 20.491 9.224 1.00 79.19 91 ILE A N 1
ATOM 701 C CA . ILE A 1 91 ? 0.036 21.272 9.964 1.00 79.19 91 ILE A CA 1
ATOM 702 C C . ILE A 1 91 ? 0.520 20.408 11.119 1.00 79.19 91 ILE A C 1
ATOM 704 O O . ILE A 1 91 ? -0.270 20.060 11.997 1.00 79.19 91 ILE A O 1
ATOM 708 N N . VAL A 1 92 ? 1.815 20.097 11.126 1.00 71.25 92 VAL A N 1
ATOM 709 C CA . VAL A 1 92 ? 2.482 19.398 12.228 1.00 71.25 92 VAL A CA 1
ATOM 710 C C . VAL A 1 92 ? 3.188 20.439 13.094 1.00 71.25 92 VAL A C 1
ATOM 712 O O . VAL A 1 92 ? 4.113 21.118 12.644 1.00 71.25 92 VAL A O 1
ATOM 715 N N . ALA A 1 93 ? 2.734 20.615 14.335 1.00 62.62 93 ALA A N 1
ATOM 716 C CA . ALA A 1 93 ? 3.424 21.474 15.292 1.00 62.62 93 ALA A CA 1
ATOM 717 C C . ALA A 1 93 ? 4.602 20.712 15.918 1.00 62.62 93 ALA A C 1
ATOM 719 O O . ALA A 1 93 ? 4.396 19.702 16.587 1.00 62.62 93 ALA A O 1
ATOM 720 N N . ALA A 1 94 ? 5.827 21.213 15.728 1.00 54.22 94 ALA A N 1
ATOM 721 C CA . ALA A 1 94 ? 7.018 20.625 16.336 1.00 54.22 94 ALA A CA 1
ATOM 722 C C . ALA A 1 94 ? 6.931 20.639 17.879 1.00 54.22 94 ALA A C 1
ATOM 724 O O . ALA A 1 94 ? 6.413 21.607 18.455 1.00 54.22 94 ALA A O 1
ATOM 725 N N . PRO A 1 95 ? 7.483 19.625 18.573 1.00 52.28 95 PRO A N 1
ATOM 726 C CA . PRO A 1 95 ? 7.568 19.635 20.026 1.00 52.28 95 PRO A CA 1
ATOM 727 C C . PRO A 1 95 ? 8.400 20.834 20.500 1.00 52.28 95 PRO A C 1
ATOM 729 O O . PRO A 1 95 ? 9.614 20.890 20.314 1.00 52.28 95 PRO A O 1
ATOM 732 N N . GLY A 1 96 ? 7.760 21.815 21.137 1.00 44.50 96 GLY A N 1
ATOM 733 C CA . GLY A 1 96 ? 8.479 22.786 21.962 1.00 44.50 96 GLY A CA 1
ATOM 734 C C . GLY A 1 96 ? 9.041 22.092 23.207 1.00 44.50 96 GLY A C 1
ATOM 735 O O . GLY A 1 96 ? 8.428 21.150 23.709 1.00 44.50 96 GLY A O 1
ATOM 736 N N . GLU A 1 97 ? 10.159 22.593 23.747 1.00 45.66 97 GLU A N 1
ATOM 737 C CA . GLU A 1 97 ? 10.961 22.055 24.875 1.00 45.66 97 GLU A CA 1
ATOM 738 C C . GLU A 1 97 ? 10.204 21.759 26.198 1.00 45.66 97 GLU A C 1
ATOM 740 O O . GLU A 1 97 ? 10.810 21.461 27.224 1.00 45.66 97 GLU A O 1
ATOM 745 N N . ARG A 1 98 ? 8.871 21.841 26.226 1.00 45.62 98 ARG A N 1
ATOM 746 C CA . ARG A 1 98 ? 8.031 21.605 27.408 1.00 45.62 98 ARG A CA 1
ATOM 747 C C . ARG A 1 98 ? 7.047 20.440 27.282 1.00 45.62 98 ARG A C 1
ATOM 749 O O . ARG A 1 98 ? 6.353 20.173 28.262 1.00 45.62 98 ARG A O 1
ATOM 756 N N . ARG A 1 99 ? 6.960 19.739 26.141 1.00 44.00 99 ARG A N 1
ATOM 757 C CA . ARG A 1 99 ? 6.129 18.523 26.001 1.00 44.00 99 ARG A CA 1
ATOM 758 C C . ARG A 1 99 ? 6.801 17.488 25.092 1.00 44.00 99 ARG A C 1
ATOM 760 O O . ARG A 1 99 ? 6.877 17.733 23.896 1.00 44.00 99 ARG A O 1
ATOM 767 N N . PRO A 1 100 ? 7.248 16.330 25.613 1.00 43.50 100 PRO A N 1
ATOM 768 C CA . PRO A 1 100 ? 8.026 15.390 24.806 1.00 43.50 100 PRO A CA 1
ATOM 769 C C . PRO A 1 100 ? 7.223 14.526 23.810 1.00 43.50 100 PRO A C 1
ATOM 771 O O . PRO A 1 100 ? 7.845 13.750 23.106 1.00 43.50 100 PRO A O 1
ATOM 774 N N . HIS A 1 101 ? 5.887 14.608 23.729 1.00 45.06 101 HIS A N 1
ATOM 775 C CA . HIS A 1 101 ? 5.079 13.658 22.931 1.00 45.06 101 HIS A CA 1
ATOM 776 C C . HIS A 1 101 ? 3.749 14.250 22.428 1.00 45.06 101 HIS A C 1
ATOM 778 O O . HIS A 1 101 ? 2.685 13.691 22.674 1.00 45.06 101 HIS A O 1
ATOM 784 N N . SER A 1 102 ? 3.754 15.418 21.788 1.00 45.75 102 SER A N 1
ATOM 785 C CA . SER A 1 102 ? 2.517 15.921 21.176 1.00 45.75 102 SER A CA 1
ATOM 786 C C . SER A 1 102 ? 2.817 16.717 19.917 1.00 45.75 102 SER A C 1
ATOM 788 O O . SER A 1 102 ? 2.817 17.950 19.948 1.00 45.75 102 SER A O 1
ATOM 790 N N . GLU A 1 103 ? 3.087 16.009 18.824 1.00 52.03 103 GLU A N 1
ATOM 791 C CA . GLU A 1 103 ? 2.886 16.571 17.492 1.00 52.03 103 GLU A CA 1
ATOM 792 C C . GLU A 1 103 ? 1.379 16.717 17.293 1.00 52.03 103 GLU A C 1
ATOM 794 O O . GLU A 1 103 ? 0.684 15.773 16.946 1.00 52.03 103 GLU A O 1
ATOM 799 N N . ILE A 1 104 ? 0.837 17.899 17.590 1.00 55.31 104 ILE A N 1
ATOM 800 C CA . ILE A 1 104 ? -0.582 18.162 17.349 1.00 55.31 104 ILE A CA 1
ATOM 801 C C . ILE A 1 104 ? -0.729 18.377 15.844 1.00 55.31 104 ILE A C 1
ATOM 803 O O . ILE A 1 104 ? -0.514 19.486 15.349 1.00 55.31 104 ILE A O 1
ATOM 807 N N . ALA A 1 105 ? -1.047 17.308 15.118 1.00 60.25 105 ALA A N 1
ATOM 808 C CA . ALA A 1 105 ? -1.429 17.397 13.721 1.00 60.25 105 ALA A CA 1
ATOM 809 C C . ALA A 1 105 ? -2.829 18.024 13.625 1.00 60.25 105 ALA A C 1
ATOM 811 O O . ALA A 1 105 ? -3.794 17.543 14.220 1.00 60.25 105 ALA A O 1
ATOM 812 N N . MET A 1 106 ? -2.946 19.131 12.893 1.00 67.56 106 MET A N 1
ATOM 813 C CA . MET A 1 106 ? -4.220 19.807 12.635 1.00 67.56 106 MET A CA 1
ATOM 814 C C . MET A 1 106 ? -4.443 19.919 11.134 1.00 67.56 106 MET A C 1
ATOM 816 O O . MET A 1 106 ? -3.557 20.345 10.397 1.00 67.56 106 MET A O 1
ATOM 820 N N . GLY A 1 107 ? -5.643 19.577 10.677 1.00 74.56 107 GLY A N 1
ATOM 821 C CA . GLY A 1 107 ? -6.008 19.738 9.278 1.00 74.56 107 GLY A CA 1
ATOM 822 C C . GLY A 1 107 ? -7.339 19.086 8.947 1.00 74.56 107 GLY A C 1
ATOM 823 O O . GLY A 1 107 ? -7.716 18.072 9.534 1.00 74.56 107 GLY A O 1
ATOM 824 N N . ILE A 1 108 ? -8.031 19.661 7.964 1.00 83.88 108 ILE A N 1
ATOM 825 C CA . ILE A 1 108 ? -9.272 19.104 7.406 1.00 83.88 108 ILE A CA 1
ATOM 826 C C . ILE A 1 108 ? -9.036 17.674 6.893 1.00 83.88 108 ILE A C 1
ATOM 828 O O . ILE A 1 108 ? -9.921 16.832 7.014 1.00 83.88 108 ILE A O 1
ATOM 832 N N . ALA A 1 109 ? -7.824 17.371 6.417 1.00 88.50 109 ALA A N 1
ATOM 833 C CA . ALA A 1 109 ? -7.425 16.045 5.955 1.00 88.50 109 ALA A CA 1
ATOM 834 C C . ALA A 1 109 ? -7.639 14.930 7.001 1.00 88.50 109 ALA A C 1
ATOM 836 O O . ALA A 1 109 ? -8.012 13.820 6.626 1.00 88.50 109 ALA A O 1
ATOM 837 N N . ILE A 1 110 ? -7.471 15.224 8.298 1.00 88.56 110 ILE A N 1
ATOM 838 C CA . ILE A 1 110 ? -7.719 14.258 9.384 1.00 88.56 110 ILE A CA 1
ATOM 839 C C . ILE A 1 110 ? -9.219 13.985 9.501 1.00 88.56 110 ILE A C 1
ATOM 841 O O . ILE A 1 110 ? -9.641 12.837 9.563 1.00 88.56 110 ILE A O 1
ATOM 845 N N . SER A 1 111 ? -10.045 15.034 9.453 1.00 89.25 111 SER A N 1
ATOM 846 C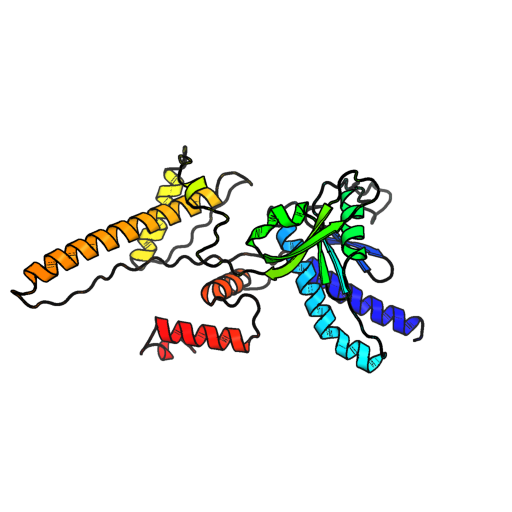 CA . SER A 1 111 ? -11.503 14.887 9.489 1.00 89.25 111 SER A CA 1
ATOM 847 C C . SER A 1 111 ? -12.051 14.154 8.261 1.00 89.25 111 SER A C 1
ATOM 849 O O . SER A 1 111 ? -13.047 13.444 8.375 1.00 89.25 111 SER A O 1
ATOM 851 N N . VAL A 1 112 ? -11.409 14.293 7.096 1.00 93.31 112 VAL A N 1
ATOM 852 C CA . VAL A 1 112 ? -11.742 13.494 5.907 1.00 93.31 112 VAL A CA 1
ATOM 853 C C . VAL A 1 112 ? -11.391 12.023 6.132 1.00 93.31 112 VAL A C 1
ATOM 855 O O . VAL A 1 112 ? -12.243 11.178 5.878 1.00 93.31 112 VAL A O 1
ATOM 858 N N . ALA A 1 113 ? -10.201 11.708 6.657 1.00 94.19 113 ALA A N 1
ATOM 859 C CA . ALA A 1 113 ? -9.814 10.330 6.981 1.00 94.19 113 ALA A CA 1
ATOM 860 C C . ALA A 1 113 ? -10.772 9.685 8.001 1.00 94.19 113 ALA A C 1
ATOM 862 O O . ALA A 1 113 ? -11.288 8.596 7.750 1.00 94.19 113 ALA A O 1
ATOM 863 N N . ASP A 1 114 ? -11.094 10.399 9.085 1.00 92.75 114 ASP A N 1
ATOM 864 C CA . ASP A 1 114 ? -12.078 9.975 10.093 1.00 92.75 114 ASP A CA 1
ATOM 865 C C . ASP A 1 114 ? -13.453 9.727 9.446 1.00 92.75 114 ASP A C 1
ATOM 867 O O . ASP A 1 114 ? -14.170 8.783 9.781 1.00 92.75 114 ASP A O 1
ATOM 871 N N . ARG A 1 115 ? -13.838 10.552 8.463 1.00 94.88 115 ARG A N 1
ATOM 872 C CA . ARG A 1 115 ? -15.097 10.367 7.736 1.00 94.88 115 ARG A CA 1
ATOM 873 C C . ARG A 1 115 ? -15.068 9.148 6.812 1.00 94.88 115 ARG A C 1
ATOM 875 O O . ARG A 1 115 ? -16.097 8.480 6.708 1.00 94.88 115 ARG A O 1
ATOM 882 N N . MET A 1 116 ? -13.932 8.851 6.177 1.00 97.25 116 MET A N 1
ATOM 883 C CA . MET A 1 116 ? -13.749 7.623 5.394 1.00 97.25 116 MET A CA 1
ATOM 884 C C . MET A 1 116 ? -13.852 6.384 6.290 1.00 97.25 116 MET A C 1
ATOM 886 O O . MET A 1 116 ? -14.571 5.450 5.950 1.00 97.25 116 MET A O 1
ATOM 890 N N . GLU A 1 117 ? -13.219 6.393 7.465 1.00 97.00 117 GLU A N 1
ATOM 891 C CA . GLU A 1 117 ? -13.302 5.297 8.441 1.00 97.00 117 GLU A CA 1
ATOM 892 C C . GLU A 1 117 ? -14.745 5.091 8.923 1.00 97.00 117 GLU A C 1
ATOM 894 O O . GLU A 1 117 ? -15.287 3.986 8.832 1.00 97.00 117 GLU A O 1
ATOM 899 N N . GLY A 1 118 ? -15.420 6.172 9.321 1.00 95.50 118 GLY A N 1
ATOM 900 C CA . GLY A 1 118 ? -16.803 6.112 9.787 1.00 95.50 118 GLY A CA 1
ATOM 901 C C . GLY A 1 118 ? -17.804 5.635 8.725 1.00 95.50 118 GLY A C 1
ATOM 902 O O . GLY A 1 118 ? -18.809 5.007 9.071 1.00 95.50 118 GLY A O 1
ATOM 903 N N . ALA A 1 119 ? -17.540 5.906 7.442 1.00 96.19 119 ALA A N 1
ATOM 904 C CA . ALA A 1 119 ? -18.349 5.429 6.319 1.00 96.19 119 ALA A CA 1
ATOM 905 C C . ALA A 1 119 ? -18.035 3.975 5.916 1.00 96.19 119 ALA A C 1
ATOM 907 O O . ALA A 1 119 ? -18.836 3.349 5.216 1.00 96.19 119 ALA A O 1
ATOM 908 N N . ALA A 1 120 ? -16.899 3.422 6.352 1.00 97.00 120 ALA A N 1
ATOM 909 C CA . ALA A 1 120 ? -16.468 2.088 5.966 1.00 97.00 120 ALA A CA 1
ATOM 910 C C . ALA A 1 120 ? -17.387 1.014 6.550 1.00 97.00 120 ALA A C 1
ATOM 912 O O . ALA A 1 120 ? -17.745 1.007 7.732 1.00 97.00 120 ALA A O 1
ATOM 913 N N . THR A 1 121 ? -17.737 0.033 5.720 1.00 96.81 121 THR A N 1
ATOM 914 C CA . THR A 1 121 ? -18.366 -1.186 6.232 1.00 96.81 121 THR A CA 1
ATOM 915 C C . THR A 1 121 ? -17.348 -1.985 7.065 1.00 96.81 121 THR A C 1
ATOM 917 O O . THR A 1 121 ? -16.158 -1.975 6.745 1.00 96.81 121 THR A O 1
ATOM 920 N N . PRO A 1 122 ? -17.753 -2.687 8.141 1.00 97.31 122 PRO A N 1
ATOM 921 C CA . PRO A 1 122 ? -16.818 -3.491 8.930 1.00 97.31 122 PRO A CA 1
ATOM 922 C C . PRO A 1 122 ? -16.058 -4.520 8.078 1.00 97.31 122 PRO A C 1
ATOM 924 O O . PRO A 1 122 ? -16.686 -5.340 7.406 1.00 97.31 122 PRO A O 1
ATOM 927 N N . GLY A 1 123 ? -14.728 -4.517 8.167 1.00 96.75 123 GLY A N 1
ATOM 928 C CA . GLY A 1 123 ? -13.830 -5.353 7.363 1.00 96.75 123 GLY A CA 1
ATOM 929 C C . GLY A 1 123 ? -13.420 -4.723 6.028 1.00 96.75 123 GLY A C 1
ATOM 930 O O . GLY A 1 123 ? -13.073 -5.451 5.102 1.00 96.75 123 GLY A O 1
ATOM 931 N N . THR A 1 124 ? -13.541 -3.398 5.875 1.00 97.44 124 THR A N 1
ATOM 932 C CA . THR A 1 124 ? -13.216 -2.705 4.617 1.00 97.44 124 THR A CA 1
ATOM 933 C C . THR A 1 124 ? -12.375 -1.451 4.830 1.00 97.44 124 THR A C 1
ATOM 935 O O . THR A 1 124 ? -12.349 -0.872 5.919 1.00 97.44 124 THR A O 1
ATOM 938 N N . VAL A 1 125 ? -11.686 -1.055 3.760 1.00 98.50 125 VAL A N 1
ATOM 939 C CA . VAL A 1 125 ? -10.909 0.181 3.656 1.00 98.50 125 VAL A CA 1
ATOM 940 C C . VAL A 1 125 ? -11.661 1.136 2.738 1.00 98.50 125 VAL A C 1
ATOM 942 O O . VAL A 1 125 ? -12.083 0.718 1.660 1.00 98.50 125 VAL A O 1
ATOM 945 N N . LEU A 1 126 ? -11.806 2.397 3.139 1.00 98.44 126 LEU A N 1
ATOM 946 C CA . LEU A 1 126 ? -12.285 3.472 2.273 1.00 98.44 126 LEU A CA 1
ATOM 947 C C . LEU A 1 126 ? -11.211 4.536 2.094 1.00 98.44 126 LEU A C 1
ATOM 949 O O . LEU A 1 126 ? -10.485 4.876 3.027 1.00 98.44 126 LEU A O 1
ATOM 953 N N . VAL A 1 127 ? -11.133 5.056 0.879 1.00 98.25 127 VAL A N 1
ATOM 954 C CA . VAL A 1 127 ? -10.104 5.981 0.424 1.00 98.25 127 VAL A CA 1
ATOM 955 C C . VAL A 1 127 ? -10.787 7.188 -0.215 1.00 98.25 127 VAL A C 1
ATOM 957 O O . VAL A 1 127 ? -11.761 7.034 -0.959 1.00 98.25 127 VAL A O 1
ATOM 960 N N . SER A 1 128 ? -10.299 8.388 0.093 1.00 97.31 128 SER A N 1
ATOM 961 C CA . SER A 1 128 ? -10.786 9.623 -0.527 1.00 97.31 128 SER A CA 1
ATOM 962 C C . SER A 1 128 ? -10.346 9.755 -1.989 1.00 97.31 128 SER A C 1
ATOM 964 O O . SER A 1 128 ? -9.376 9.129 -2.425 1.00 97.31 128 SER A O 1
ATOM 966 N N . ASP A 1 129 ? -11.029 10.619 -2.742 1.00 95.00 129 ASP A N 1
ATOM 967 C CA . ASP A 1 129 ? -10.669 10.925 -4.133 1.00 95.00 129 ASP A CA 1
ATOM 968 C C . ASP A 1 129 ? -9.224 11.440 -4.282 1.00 95.00 129 ASP A C 1
ATOM 970 O O . ASP A 1 129 ? -8.535 11.084 -5.237 1.00 95.00 129 ASP A O 1
ATOM 974 N N . ASP A 1 130 ? -8.733 12.220 -3.312 1.00 93.81 130 ASP A N 1
ATOM 975 C CA . ASP A 1 130 ? -7.373 12.772 -3.333 1.00 93.81 130 ASP A CA 1
ATOM 976 C C . ASP A 1 130 ? -6.306 11.675 -3.268 1.00 93.81 130 ASP A C 1
ATOM 978 O O . ASP A 1 130 ? -5.342 11.694 -4.033 1.00 93.81 130 ASP A O 1
ATOM 982 N N . THR A 1 131 ? -6.479 10.681 -2.391 1.00 96.25 131 THR A N 1
ATOM 983 C CA . THR A 1 131 ? -5.576 9.525 -2.353 1.00 96.25 131 THR A CA 1
ATOM 984 C C . THR A 1 131 ? -5.747 8.669 -3.603 1.00 96.25 131 THR A C 1
ATOM 986 O O . THR A 1 131 ? -4.747 8.301 -4.214 1.00 96.25 131 THR A O 1
ATOM 989 N N . TYR A 1 132 ? -6.989 8.383 -4.014 1.00 95.25 132 TYR A N 1
ATOM 990 C CA . TYR A 1 132 ? -7.286 7.564 -5.194 1.00 95.25 132 TYR A CA 1
ATOM 991 C C . TYR A 1 132 ? -6.545 8.060 -6.438 1.00 95.25 132 TYR A C 1
ATOM 993 O O . TYR A 1 132 ? -5.834 7.287 -7.075 1.00 95.25 132 TYR A O 1
ATOM 1001 N N . ARG A 1 133 ? -6.629 9.360 -6.746 1.00 91.69 133 ARG A N 1
ATOM 1002 C CA . ARG A 1 133 ? -5.992 9.946 -7.938 1.00 91.69 133 ARG A CA 1
ATOM 1003 C C . ARG A 1 133 ? -4.474 9.791 -7.963 1.00 91.69 133 ARG A C 1
ATOM 1005 O O . ARG A 1 133 ? -3.886 9.777 -9.038 1.00 91.69 133 ARG A O 1
ATOM 1012 N N . LEU A 1 134 ? -3.834 9.696 -6.798 1.00 89.62 134 LEU A N 1
ATOM 1013 C CA . LEU A 1 134 ? -2.381 9.540 -6.693 1.00 89.62 134 LEU A CA 1
ATOM 1014 C C . LEU A 1 134 ? -1.925 8.094 -6.916 1.00 89.62 134 LEU A C 1
ATOM 1016 O O . LEU A 1 134 ? -0.755 7.869 -7.222 1.00 89.62 134 LEU A O 1
ATOM 1020 N N . VAL A 1 135 ? -2.823 7.120 -6.751 1.00 90.50 135 VAL A N 1
ATOM 1021 C CA . VAL A 1 135 ? -2.493 5.686 -6.780 1.00 90.50 135 VAL A CA 1
ATOM 1022 C C . VAL A 1 135 ? -3.450 4.853 -7.634 1.00 90.50 135 VAL A C 1
ATOM 1024 O O . VAL A 1 135 ? -3.534 3.638 -7.463 1.00 90.50 135 VAL A O 1
ATOM 1027 N N . GLU A 1 136 ? -4.164 5.483 -8.565 1.00 88.38 136 GLU A N 1
ATOM 1028 C CA . GLU A 1 136 ? -5.252 4.858 -9.321 1.00 88.38 136 GLU A CA 1
ATOM 1029 C C . GLU A 1 136 ? -4.813 3.563 -10.032 1.00 88.38 136 GLU A C 1
ATOM 1031 O O . GLU A 1 136 ? -5.493 2.555 -9.864 1.00 88.38 136 GLU A O 1
ATOM 1036 N N . THR A 1 137 ? -3.665 3.503 -10.730 1.00 81.88 137 THR A N 1
ATOM 1037 C CA . THR A 1 137 ? -3.234 2.239 -11.384 1.00 81.88 137 THR A CA 1
ATOM 1038 C C . THR A 1 137 ? -2.683 1.187 -10.456 1.00 81.88 137 THR A C 1
ATOM 1040 O O . THR A 1 137 ? -2.449 0.051 -10.866 1.00 81.88 137 THR A O 1
ATOM 1043 N N . GLN A 1 138 ? -2.415 1.538 -9.211 1.00 83.00 138 GLN A N 1
ATOM 1044 C CA . GLN A 1 138 ? -1.657 0.658 -8.339 1.00 83.00 138 GLN A CA 1
ATOM 1045 C C . GLN A 1 138 ? -2.558 -0.379 -7.664 1.00 83.00 138 GLN A C 1
ATOM 1047 O O . GLN A 1 138 ? -2.053 -1.362 -7.115 1.00 83.00 138 GLN A O 1
ATOM 1052 N N . PHE A 1 139 ? -3.878 -0.188 -7.738 1.00 87.75 139 PHE A N 1
ATOM 1053 C CA . PHE A 1 139 ? -4.879 -1.025 -7.094 1.00 87.75 139 PHE A CA 1
ATOM 1054 C C . PHE A 1 139 ? -6.084 -1.253 -8.002 1.00 87.75 139 PHE A C 1
ATOM 1056 O O . PHE A 1 139 ? -6.407 -0.448 -8.871 1.00 87.75 139 PHE A O 1
ATOM 1063 N N . GLU A 1 140 ? -6.777 -2.361 -7.768 1.00 89.75 140 GLU A N 1
ATOM 1064 C CA . GLU A 1 140 ? -8.124 -2.554 -8.292 1.00 89.75 140 GLU A CA 1
ATOM 1065 C C . GLU A 1 140 ? -9.117 -1.825 -7.377 1.00 89.75 140 GLU A C 1
ATOM 1067 O O . GLU A 1 140 ? -9.046 -1.973 -6.155 1.00 89.75 140 GLU A O 1
ATOM 1072 N N . TRP A 1 141 ? -10.041 -1.050 -7.948 1.00 93.56 141 TRP A N 1
ATOM 1073 C CA . TRP A 1 141 ? -10.925 -0.162 -7.190 1.00 93.56 141 TRP A CA 1
ATOM 1074 C C . TRP A 1 141 ? -12.404 -0.472 -7.391 1.00 93.56 141 TRP A C 1
ATOM 1076 O O . TRP A 1 141 ? -12.863 -0.787 -8.487 1.00 93.56 141 TRP A O 1
ATOM 1086 N N . GLN A 1 142 ? -13.174 -0.273 -6.326 1.00 96.62 142 GLN A N 1
ATOM 1087 C CA . GLN A 1 142 ? -14.626 -0.180 -6.364 1.00 96.62 142 GLN A CA 1
ATOM 1088 C C . GLN A 1 142 ? -15.052 1.247 -6.000 1.00 96.62 142 GLN A C 1
ATOM 1090 O O . GLN A 1 142 ? -14.808 1.699 -4.882 1.00 96.62 142 GLN A O 1
ATOM 1095 N N . SER A 1 143 ? -15.735 1.941 -6.912 1.00 95.31 143 SER A N 1
ATOM 1096 C CA . SER A 1 143 ? -16.338 3.246 -6.613 1.00 95.31 143 SER A CA 1
ATOM 1097 C C . SER A 1 143 ? -17.619 3.077 -5.791 1.00 95.31 143 SER A C 1
ATOM 1099 O O . SER A 1 143 ? -18.444 2.207 -6.087 1.00 95.31 143 SER A O 1
ATOM 1101 N N . LEU A 1 144 ? -17.786 3.902 -4.755 1.00 95.06 144 LEU A N 1
ATOM 1102 C CA . LEU A 1 144 ? -18.897 3.822 -3.798 1.00 95.06 144 LEU A CA 1
ATOM 1103 C C . LEU A 1 144 ? -19.753 5.097 -3.750 1.00 95.06 144 LEU A C 1
ATOM 1105 O O . LEU A 1 144 ? -20.576 5.260 -2.849 1.00 95.06 144 LEU A O 1
ATOM 1109 N N . GLY A 1 145 ? -19.599 5.978 -4.740 1.00 94.00 145 GLY A N 1
ATOM 1110 C CA . GLY A 1 145 ? -20.301 7.258 -4.809 1.00 94.00 145 GLY A CA 1
ATOM 1111 C C . GLY A 1 145 ? -19.599 8.341 -3.996 1.00 94.00 145 GLY A C 1
ATOM 1112 O O . GLY A 1 145 ? -18.375 8.354 -3.906 1.00 94.00 145 GLY A O 1
ATOM 1113 N N . GLU A 1 146 ? -20.371 9.263 -3.426 1.00 95.12 146 GLU A N 1
ATOM 1114 C CA . GLU A 1 146 ? -19.846 10.449 -2.749 1.00 95.12 146 GLU A CA 1
ATOM 1115 C C . GLU A 1 146 ? -20.388 10.578 -1.325 1.00 95.12 146 GLU A C 1
ATOM 1117 O O . GLU A 1 146 ? -21.537 10.223 -1.044 1.00 95.12 146 GLU A O 1
ATOM 1122 N N . ILE A 1 147 ? -19.579 11.143 -0.426 1.00 92.62 147 ILE A N 1
ATOM 1123 C CA . ILE A 1 147 ? -19.993 11.456 0.943 1.00 92.62 147 ILE A CA 1
ATOM 1124 C C . ILE A 1 147 ? -19.732 12.917 1.288 1.00 92.62 147 ILE A C 1
ATOM 1126 O O . ILE A 1 147 ? -18.762 13.531 0.848 1.00 92.62 147 ILE A O 1
ATOM 1130 N N . THR A 1 148 ? -20.593 13.477 2.133 1.00 89.31 148 THR A N 1
ATOM 1131 C CA . THR A 1 148 ? -20.395 14.814 2.689 1.00 89.31 148 THR A CA 1
ATOM 1132 C C . THR A 1 148 ? -19.546 14.751 3.956 1.00 89.31 148 THR A C 1
ATOM 1134 O O . THR A 1 148 ? -19.758 13.912 4.846 1.00 89.31 148 THR A O 1
ATOM 1137 N N . VAL A 1 149 ? -18.586 15.671 4.039 1.00 85.69 149 VAL A N 1
ATOM 1138 C CA . VAL A 1 149 ? -17.723 15.891 5.202 1.00 85.69 149 VAL A CA 1
ATOM 1139 C C . VAL A 1 149 ? -18.051 17.264 5.773 1.00 85.69 149 VAL A C 1
ATOM 1141 O O . VAL A 1 149 ? -18.152 18.249 5.042 1.00 85.69 149 VAL A O 1
ATOM 1144 N N . GLN A 1 150 ? -18.229 17.352 7.089 1.00 79.88 150 GLN A N 1
ATOM 1145 C CA . GLN A 1 150 ? -18.473 18.634 7.739 1.00 79.88 150 GLN A CA 1
ATOM 1146 C C . GLN A 1 150 ? -17.288 19.582 7.504 1.00 79.88 150 GLN A C 1
ATOM 1148 O O . GLN A 1 150 ? -16.141 19.219 7.738 1.00 79.88 150 GLN A O 1
ATOM 1153 N N . GLY A 1 151 ? -17.575 20.807 7.061 1.00 77.75 151 GLY A N 1
ATOM 1154 C CA . GLY A 1 151 ? -16.546 21.803 6.743 1.00 77.75 151 GLY A CA 1
ATOM 1155 C C . GLY A 1 151 ? -16.051 21.766 5.295 1.00 77.75 151 GLY A C 1
ATOM 1156 O O . GLY A 1 151 ? -15.282 22.643 4.915 1.00 77.75 151 GLY A O 1
ATOM 1157 N N . ILE A 1 152 ? -16.529 20.824 4.473 1.00 82.44 152 ILE A N 1
ATOM 1158 C CA . ILE A 1 152 ? -16.240 20.761 3.036 1.00 82.44 152 ILE A CA 1
ATOM 1159 C C . ILE A 1 152 ? -17.541 20.969 2.262 1.00 82.44 152 ILE A C 1
ATOM 1161 O O . ILE A 1 152 ? -18.555 20.327 2.529 1.00 82.44 152 ILE A O 1
ATOM 1165 N N . ALA A 1 153 ? -17.521 21.916 1.323 1.00 80.56 153 ALA A N 1
ATOM 1166 C CA . ALA A 1 153 ? -18.716 22.318 0.585 1.00 80.56 153 ALA A CA 1
ATOM 1167 C C . ALA A 1 153 ? -19.143 21.291 -0.475 1.00 80.56 153 ALA A C 1
ATOM 1169 O O . ALA A 1 153 ? -20.336 21.126 -0.719 1.00 80.56 153 ALA A O 1
ATOM 1170 N N . GLN A 1 154 ? -18.178 20.626 -1.112 1.00 87.38 154 GLN A N 1
ATOM 1171 C CA . GLN A 1 154 ? -18.430 19.635 -2.155 1.00 87.38 154 GLN A CA 1
ATOM 1172 C C . GLN A 1 154 ? -18.377 18.216 -1.568 1.00 87.38 154 GLN A C 1
ATOM 1174 O O . GLN A 1 154 ? -17.509 17.944 -0.735 1.00 87.38 154 GLN A O 1
ATOM 1179 N N . PRO A 1 155 ? -19.290 17.312 -1.965 1.00 90.69 155 PRO A N 1
ATOM 1180 C CA . PRO A 1 155 ? -19.157 15.894 -1.658 1.00 90.69 155 PRO A CA 1
ATOM 1181 C C . PRO A 1 155 ? -17.828 15.340 -2.183 1.00 90.69 155 PRO A C 1
ATOM 1183 O O . PRO A 1 155 ? -17.327 15.782 -3.214 1.00 90.69 155 PRO A O 1
ATOM 1186 N N . ILE A 1 156 ? -17.261 14.376 -1.464 1.00 93.19 156 ILE A N 1
ATOM 1187 C CA . ILE A 1 156 ? -15.999 13.728 -1.825 1.00 93.19 156 ILE A CA 1
ATOM 1188 C C . ILE A 1 156 ? -16.311 12.337 -2.349 1.00 93.19 156 ILE A C 1
ATOM 1190 O O . ILE A 1 156 ? -17.008 11.578 -1.670 1.00 93.19 156 ILE A O 1
ATOM 1194 N N . ALA A 1 157 ? -15.787 12.002 -3.528 1.00 95.81 157 ALA A N 1
ATOM 1195 C CA . ALA A 1 157 ? -15.878 10.654 -4.068 1.00 95.81 157 ALA A CA 1
ATOM 1196 C C . ALA A 1 157 ? -15.107 9.661 -3.190 1.00 95.81 157 ALA A C 1
ATOM 1198 O O . ALA A 1 157 ? -14.035 9.960 -2.659 1.00 95.81 157 ALA A O 1
ATOM 1199 N N . VAL A 1 158 ? -15.687 8.479 -3.025 1.00 97.31 158 VAL A N 1
ATOM 1200 C CA . VAL A 1 158 ? -15.184 7.432 -2.145 1.00 97.31 158 VAL A CA 1
ATOM 1201 C C . VAL A 1 158 ? -14.885 6.192 -2.955 1.00 97.31 158 VAL A C 1
ATOM 1203 O O . VAL A 1 158 ? -15.730 5.689 -3.704 1.00 97.31 158 VAL A O 1
ATOM 1206 N N . HIS A 1 159 ? -13.689 5.665 -2.737 1.00 98.12 159 HIS A N 1
ATOM 1207 C CA . HIS A 1 159 ? -13.186 4.501 -3.441 1.00 98.12 159 HIS A CA 1
ATOM 1208 C C . HIS A 1 159 ? -12.750 3.446 -2.435 1.00 98.12 159 HIS A C 1
ATOM 1210 O O . HIS A 1 159 ? -12.176 3.748 -1.389 1.00 98.12 159 HIS A O 1
ATOM 1216 N N . ARG A 1 160 ? -13.030 2.185 -2.745 1.00 97.88 160 ARG A N 1
ATOM 1217 C CA . ARG A 1 160 ? -12.550 1.043 -1.976 1.00 97.88 160 ARG A CA 1
ATOM 1218 C C . ARG A 1 160 ? -11.444 0.339 -2.761 1.00 97.88 160 ARG A C 1
ATOM 1220 O O . ARG A 1 160 ? -11.732 -0.137 -3.860 1.00 97.88 160 ARG A O 1
ATOM 1227 N N . PRO A 1 161 ? -10.227 0.221 -2.210 1.00 96.56 161 PRO A N 1
ATOM 1228 C CA . PRO A 1 161 ? -9.198 -0.623 -2.789 1.00 96.56 161 PRO A CA 1
ATOM 1229 C C . PRO A 1 161 ? -9.571 -2.088 -2.535 1.00 96.56 161 PRO A C 1
ATOM 1231 O O . PRO A 1 161 ? -9.974 -2.456 -1.427 1.00 96.56 161 PRO A O 1
ATOM 1234 N N . LEU A 1 162 ? -9.486 -2.913 -3.574 1.00 91.06 162 LEU A N 1
ATOM 1235 C CA . LEU A 1 162 ? -9.782 -4.344 -3.512 1.00 91.06 162 LEU A CA 1
ATOM 1236 C C . LEU A 1 162 ? -8.510 -5.167 -3.314 1.00 91.06 162 LEU A C 1
ATOM 1238 O O . LEU A 1 162 ? -8.487 -6.024 -2.440 1.00 91.06 162 LEU A O 1
ATOM 1242 N N . ARG A 1 163 ? -7.469 -4.893 -4.106 1.00 84.31 163 ARG A N 1
ATOM 1243 C CA . ARG A 1 163 ? -6.154 -5.549 -4.035 1.00 84.31 163 ARG A CA 1
ATOM 1244 C C . ARG A 1 163 ? -5.092 -4.716 -4.738 1.00 84.31 163 ARG A C 1
ATOM 1246 O O . ARG A 1 163 ? -5.429 -3.901 -5.605 1.00 84.31 163 ARG A O 1
ATOM 1253 N N . ALA A 1 164 ? -3.824 -4.951 -4.416 1.00 82.75 164 ALA A N 1
ATOM 1254 C CA . ALA A 1 164 ? -2.722 -4.363 -5.168 1.00 82.75 164 ALA A CA 1
ATOM 1255 C C . ALA A 1 164 ? -2.586 -5.019 -6.554 1.00 82.75 164 ALA A C 1
ATOM 1257 O O . ALA A 1 164 ? -2.725 -6.235 -6.715 1.00 82.75 164 ALA A O 1
ATOM 1258 N N . ILE A 1 165 ? -2.279 -4.213 -7.570 1.00 76.56 165 ILE A N 1
ATOM 1259 C CA . ILE A 1 165 ? -1.971 -4.704 -8.915 1.00 76.56 165 ILE A CA 1
ATOM 1260 C C . ILE A 1 165 ? -0.452 -4.924 -9.007 1.00 76.56 165 ILE A C 1
ATOM 1262 O O . ILE A 1 165 ? 0.357 -4.057 -8.640 1.00 76.56 165 ILE A O 1
ATOM 1266 N N . ALA A 1 166 ? -0.050 -6.121 -9.456 1.00 56.91 166 ALA A N 1
ATOM 1267 C CA . ALA A 1 166 ? 1.332 -6.385 -9.846 1.00 56.91 166 ALA A CA 1
ATOM 1268 C C . ALA A 1 166 ? 1.697 -5.400 -10.956 1.00 56.91 166 ALA A C 1
ATOM 1270 O O . ALA A 1 166 ? 0.897 -5.201 -11.862 1.00 56.91 166 ALA A O 1
ATOM 1271 N N . ALA A 1 167 ? 2.884 -4.795 -10.907 1.00 53.38 167 ALA A N 1
ATOM 1272 C CA . ALA A 1 167 ? 3.362 -4.009 -12.037 1.00 53.38 167 ALA A CA 1
ATOM 1273 C C . ALA A 1 167 ? 3.586 -4.973 -13.212 1.00 53.38 167 ALA A C 1
ATOM 1275 O O . ALA A 1 167 ? 4.664 -5.545 -13.345 1.00 53.38 167 ALA A O 1
ATOM 1276 N N . THR A 1 168 ? 2.548 -5.243 -13.996 1.00 44.91 168 THR A N 1
ATOM 1277 C CA . THR A 1 168 ? 2.661 -5.923 -15.280 1.00 44.91 168 THR A CA 1
ATOM 1278 C C . THR A 1 168 ? 3.323 -4.968 -16.264 1.00 44.91 168 THR A C 1
ATOM 1280 O O . THR A 1 168 ? 3.231 -3.749 -16.111 1.00 44.91 168 THR A O 1
ATOM 1283 N N . GLU A 1 169 ? 4.025 -5.520 -17.255 1.00 44.31 169 GLU A N 1
ATOM 1284 C CA . GLU A 1 169 ? 4.734 -4.757 -18.294 1.00 44.31 169 GLU A CA 1
ATOM 1285 C C . GLU A 1 169 ? 3.820 -3.729 -19.007 1.00 44.31 169 GLU A C 1
ATOM 1287 O O . GLU A 1 169 ? 4.311 -2.710 -19.489 1.00 44.31 169 GLU A O 1
ATOM 1292 N N . ASP A 1 170 ? 2.498 -3.933 -18.940 1.00 43.75 170 ASP A N 1
ATOM 1293 C CA . ASP A 1 170 ? 1.436 -3.090 -19.493 1.00 43.75 170 ASP A CA 1
ATOM 1294 C C . ASP A 1 170 ? 0.741 -2.191 -18.444 1.00 43.75 170 ASP A C 1
ATOM 1296 O O . ASP A 1 170 ? -0.475 -2.259 -18.276 1.00 43.75 170 ASP A O 1
ATOM 1300 N N . ASP A 1 171 ? 1.477 -1.354 -17.704 1.00 40.94 171 ASP A N 1
ATOM 1301 C CA . ASP A 1 171 ? 0.871 -0.280 -16.891 1.00 40.94 171 ASP A CA 1
ATOM 1302 C C . ASP A 1 171 ? 0.561 0.949 -17.783 1.00 40.94 171 ASP A C 1
ATOM 1304 O O . ASP A 1 171 ? 1.487 1.672 -18.174 1.00 40.94 171 ASP A O 1
ATOM 1308 N N . PRO A 1 172 ? -0.715 1.234 -18.124 1.00 40.03 172 PRO A N 1
ATOM 1309 C CA . PRO A 1 172 ? -1.084 2.286 -19.073 1.00 40.03 172 PRO A CA 1
ATOM 1310 C C . PRO A 1 172 ? -1.001 3.708 -18.493 1.00 40.03 172 PRO A C 1
ATOM 1312 O O . PRO A 1 172 ? -1.207 4.672 -19.240 1.00 40.03 172 PRO A O 1
ATOM 1315 N N . GLN A 1 173 ? -0.710 3.885 -17.193 1.00 41.31 173 GLN A N 1
ATOM 1316 C CA . GLN A 1 173 ? -0.577 5.227 -16.589 1.00 41.31 173 GLN A CA 1
ATOM 1317 C C . GLN A 1 173 ? 0.744 5.930 -16.899 1.00 41.31 173 GLN A C 1
ATOM 1319 O O . GLN A 1 173 ? 0.899 7.122 -16.636 1.00 41.31 173 GLN A O 1
ATOM 1324 N N . LEU A 1 174 ? 1.655 5.241 -17.574 1.00 42.72 174 LEU A N 1
ATOM 1325 C CA . LEU A 1 174 ? 2.626 5.880 -18.446 1.00 42.72 174 LEU A CA 1
ATOM 1326 C C . LEU A 1 174 ? 2.227 5.537 -19.868 1.00 42.72 174 LEU A C 1
ATOM 1328 O O . LEU A 1 174 ? 2.898 4.744 -20.516 1.00 42.72 174 LEU A O 1
ATOM 1332 N N . SER A 1 175 ? 1.112 6.097 -20.342 1.00 38.19 175 SER A N 1
ATOM 1333 C CA . SER A 1 175 ? 0.782 6.048 -21.763 1.00 38.19 175 SER A CA 1
ATOM 1334 C C . SER A 1 175 ? 2.061 6.395 -22.531 1.00 38.19 175 SER A C 1
ATOM 1336 O O . SER A 1 175 ? 2.528 7.532 -22.391 1.00 38.19 175 SER A O 1
ATOM 1338 N N . PRO A 1 176 ? 2.640 5.468 -23.322 1.00 44.78 176 PRO A N 1
ATOM 1339 C CA . PRO A 1 176 ? 3.806 5.779 -24.144 1.00 44.78 176 PRO A CA 1
ATOM 1340 C C . PRO A 1 176 ? 3.520 7.030 -24.981 1.00 44.78 176 PRO A C 1
ATOM 1342 O O . PRO A 1 176 ? 4.344 7.925 -25.091 1.00 44.78 176 PRO A O 1
ATOM 1345 N N . ALA A 1 177 ? 2.262 7.179 -25.407 1.00 39.34 177 ALA A N 1
ATOM 1346 C CA . ALA A 1 177 ? 1.764 8.299 -26.189 1.00 39.34 177 ALA A CA 1
ATOM 1347 C C . ALA A 1 177 ? 1.845 9.695 -25.530 1.00 39.34 177 ALA A C 1
ATOM 1349 O O . ALA A 1 177 ? 1.842 10.674 -26.263 1.00 39.34 177 ALA A O 1
ATOM 1350 N N . LEU A 1 178 ? 1.900 9.835 -24.195 1.00 42.41 178 LEU A N 1
ATOM 1351 C CA . LEU A 1 178 ? 1.999 11.163 -23.549 1.00 42.41 178 LEU A CA 1
ATOM 1352 C C . LEU A 1 178 ? 3.437 11.558 -23.178 1.00 42.41 178 LEU A C 1
ATOM 1354 O O . LEU A 1 178 ? 3.696 12.739 -22.955 1.00 42.41 178 LEU A O 1
ATOM 1358 N N . GLN A 1 179 ? 4.372 10.601 -23.107 1.00 48.44 179 GLN A N 1
ATOM 1359 C CA . GLN A 1 179 ? 5.789 10.876 -22.820 1.00 48.44 179 GLN A CA 1
ATOM 1360 C C . GLN A 1 179 ? 6.700 10.775 -24.047 1.00 48.44 179 GLN A C 1
ATOM 1362 O O . GLN A 1 179 ? 7.714 11.472 -24.063 1.00 48.44 179 GLN A O 1
ATOM 1367 N N . ALA A 1 180 ? 6.324 10.000 -25.071 1.00 51.09 180 ALA A N 1
ATOM 1368 C CA . ALA A 1 180 ? 7.107 9.819 -26.297 1.00 51.09 180 ALA A CA 1
ATOM 1369 C C . ALA A 1 180 ? 7.408 11.145 -27.022 1.00 51.09 180 ALA A C 1
ATOM 1371 O O . ALA A 1 180 ? 8.468 11.300 -27.627 1.00 51.09 180 ALA A O 1
ATOM 1372 N N . ASP A 1 181 ? 6.513 12.132 -26.903 1.00 55.62 181 ASP A N 1
ATOM 1373 C CA . ASP A 1 181 ? 6.642 13.427 -27.581 1.00 55.62 181 ASP A CA 1
ATOM 1374 C C . ASP A 1 181 ? 7.429 14.484 -26.785 1.00 55.62 181 ASP A C 1
ATOM 1376 O O . ASP A 1 181 ? 7.669 15.588 -27.285 1.00 55.62 181 ASP A O 1
ATOM 1380 N N . ILE A 1 182 ? 7.858 14.191 -25.551 1.00 67.31 182 ILE A N 1
ATOM 1381 C CA . ILE A 1 182 ? 8.671 15.130 -24.769 1.00 67.31 182 ILE A CA 1
ATOM 1382 C C . ILE A 1 182 ? 10.146 14.918 -25.138 1.00 67.31 182 ILE A C 1
ATOM 1384 O O . ILE A 1 182 ? 10.702 13.854 -24.860 1.00 67.31 182 ILE A O 1
ATOM 1388 N N . PRO A 1 183 ? 10.836 15.910 -25.733 1.00 70.88 183 PRO A N 1
ATOM 1389 C CA . PRO A 1 183 ? 12.238 15.747 -26.080 1.00 70.88 183 PRO A CA 1
ATOM 1390 C C . PRO A 1 183 ? 13.088 15.602 -24.815 1.00 70.88 183 PRO A C 1
ATOM 1392 O O . PRO A 1 183 ? 12.968 16.370 -23.858 1.00 70.88 183 PRO A O 1
ATOM 1395 N N . MET A 1 184 ? 13.999 14.631 -24.827 1.00 80.06 184 MET A N 1
ATOM 1396 C CA . MET A 1 184 ? 15.004 14.483 -23.782 1.00 80.06 184 MET A CA 1
ATOM 1397 C C . MET A 1 184 ? 16.054 15.593 -23.936 1.00 80.06 184 MET A C 1
ATOM 1399 O O . MET A 1 184 ? 16.864 15.562 -24.857 1.00 80.06 184 MET A O 1
ATOM 1403 N N . ILE A 1 185 ? 16.041 16.584 -23.043 1.00 80.56 185 ILE A N 1
ATOM 1404 C CA . ILE A 1 185 ? 16.962 17.729 -23.102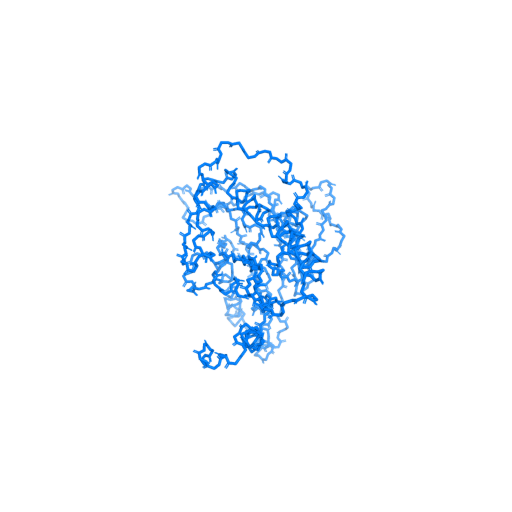 1.00 80.56 185 ILE A CA 1
ATOM 1405 C C . ILE A 1 185 ? 18.135 17.501 -22.145 1.00 80.56 185 ILE A C 1
ATOM 1407 O O . ILE A 1 185 ? 17.936 17.376 -20.939 1.00 80.56 185 ILE A O 1
ATOM 1411 N N . GLY A 1 186 ? 19.361 17.492 -22.678 1.00 83.12 186 GLY A N 1
ATOM 1412 C CA . GLY A 1 186 ? 20.592 17.540 -21.879 1.00 83.12 186 GLY A CA 1
ATOM 1413 C C . GLY A 1 186 ? 20.864 16.297 -21.027 1.00 83.12 186 GLY A C 1
ATOM 1414 O O . GLY A 1 186 ? 21.484 16.417 -19.976 1.00 83.12 186 GLY A O 1
ATOM 1415 N N . ARG A 1 187 ? 20.381 15.122 -21.453 1.00 87.12 187 ARG A N 1
ATOM 1416 C CA . ARG A 1 187 ? 20.585 13.824 -20.771 1.00 87.12 187 ARG A CA 1
ATOM 1417 C C . ARG A 1 187 ? 21.279 12.785 -21.653 1.00 87.12 187 ARG A C 1
ATOM 1419 O O . ARG A 1 187 ? 21.150 11.579 -21.437 1.00 87.12 187 ARG A O 1
ATOM 1426 N N . ASP A 1 188 ? 21.967 13.240 -22.697 1.00 86.44 188 ASP A N 1
ATOM 1427 C CA . ASP A 1 188 ? 22.593 12.364 -23.686 1.00 86.44 188 ASP A CA 1
ATOM 1428 C C . ASP A 1 188 ? 23.640 11.441 -23.051 1.00 86.44 188 ASP A C 1
ATOM 1430 O O . ASP A 1 188 ? 23.690 10.252 -23.364 1.00 86.44 188 ASP A O 1
ATOM 1434 N N . GLU A 1 189 ? 24.450 11.944 -22.118 1.00 89.19 189 GLU A N 1
ATOM 1435 C CA . GLU A 1 189 ? 25.508 11.159 -21.473 1.00 89.19 189 GLU A CA 1
ATOM 1436 C C . GLU A 1 189 ? 24.949 10.057 -20.562 1.00 89.19 189 GLU A C 1
ATOM 1438 O O . GLU A 1 189 ? 25.398 8.901 -20.620 1.00 89.19 189 GLU A O 1
ATOM 1443 N N . GLU A 1 190 ? 23.943 10.376 -19.745 1.00 92.25 190 GLU A N 1
ATOM 1444 C CA . GLU A 1 190 ? 23.273 9.411 -18.875 1.00 92.25 190 GLU A CA 1
ATOM 1445 C C . GLU A 1 190 ? 22.546 8.350 -19.705 1.00 92.25 190 GLU A C 1
ATOM 1447 O O . GLU A 1 190 ? 22.691 7.151 -19.448 1.00 92.25 190 GLU A O 1
ATOM 1452 N N . PHE A 1 191 ? 21.844 8.765 -20.763 1.00 90.12 191 PHE A N 1
ATOM 1453 C CA . PHE A 1 191 ? 21.160 7.848 -21.669 1.00 90.12 191 PHE A CA 1
ATOM 1454 C C . PHE A 1 191 ? 22.136 6.900 -22.376 1.00 90.12 191 PHE A C 1
ATOM 1456 O O . PHE A 1 191 ? 21.913 5.688 -22.433 1.00 90.12 191 PHE A O 1
ATOM 1463 N N . GLN A 1 192 ? 23.274 7.410 -22.857 1.00 87.56 192 GLN A N 1
ATOM 1464 C CA . GLN A 1 192 ? 24.319 6.577 -23.460 1.00 87.56 192 GLN A CA 1
ATOM 1465 C C . GLN A 1 192 ? 24.956 5.615 -22.452 1.00 87.56 192 GLN A C 1
ATOM 1467 O O . GLN A 1 192 ? 25.353 4.506 -22.817 1.00 87.56 192 GLN A O 1
ATOM 1472 N N . THR A 1 193 ? 25.053 6.006 -21.182 1.00 91.44 193 THR A N 1
ATOM 1473 C CA . THR A 1 193 ? 25.532 5.124 -20.109 1.00 91.44 193 THR A CA 1
ATOM 1474 C C . THR A 1 193 ? 24.580 3.952 -19.886 1.00 91.44 193 THR A C 1
ATOM 1476 O O . THR A 1 193 ? 25.028 2.805 -19.835 1.00 91.44 193 THR A O 1
ATOM 1479 N N . LEU A 1 194 ? 23.272 4.210 -19.850 1.00 91.19 194 LEU A N 1
ATOM 1480 C CA . LEU A 1 194 ? 22.258 3.161 -19.735 1.00 91.19 194 LEU A CA 1
ATOM 1481 C C . LEU A 1 194 ? 22.247 2.227 -20.948 1.00 91.19 194 LEU A C 1
ATOM 1483 O O . LEU A 1 194 ? 22.240 1.008 -20.786 1.00 91.19 194 LEU A O 1
ATOM 1487 N N . ARG A 1 195 ? 22.337 2.773 -22.166 1.00 89.06 195 ARG A N 1
ATOM 1488 C CA . ARG A 1 195 ? 22.428 1.968 -23.397 1.00 89.06 195 ARG A CA 1
ATOM 1489 C C . ARG A 1 195 ? 23.642 1.047 -23.400 1.00 89.06 195 ARG A C 1
ATOM 1491 O O . ARG A 1 195 ? 23.533 -0.112 -23.793 1.00 89.06 195 ARG A O 1
ATOM 1498 N N . ARG A 1 196 ? 24.801 1.532 -22.943 1.00 87.38 196 ARG A N 1
ATOM 1499 C CA . ARG A 1 196 ? 26.000 0.692 -22.794 1.00 87.38 196 ARG A CA 1
ATOM 1500 C C . ARG A 1 196 ? 25.764 -0.455 -21.814 1.00 87.38 196 ARG A C 1
ATOM 1502 O O . ARG A 1 196 ? 26.141 -1.579 -22.126 1.00 87.38 196 ARG A O 1
ATOM 1509 N N . ALA A 1 197 ? 25.099 -0.195 -20.688 1.00 89.56 197 ALA A N 1
ATOM 1510 C CA . ALA A 1 197 ? 24.774 -1.238 -19.720 1.00 89.56 197 ALA A CA 1
ATOM 1511 C C . ALA A 1 197 ? 23.844 -2.313 -20.309 1.00 89.56 197 ALA A C 1
ATOM 1513 O O . ALA A 1 197 ? 24.117 -3.499 -20.142 1.00 89.56 197 ALA A O 1
ATOM 1514 N N . VAL A 1 198 ? 22.804 -1.920 -21.054 1.00 85.00 198 VAL A N 1
ATOM 1515 C CA . VAL A 1 198 ? 21.903 -2.873 -21.729 1.00 85.00 198 VAL A CA 1
ATOM 1516 C C . VAL A 1 198 ? 22.645 -3.677 -22.800 1.00 85.00 198 VAL A C 1
ATOM 1518 O O . VAL A 1 198 ? 22.511 -4.896 -22.856 1.00 85.00 198 VAL A O 1
ATOM 1521 N N . ASN A 1 199 ? 23.478 -3.032 -23.622 1.00 83.38 199 ASN A N 1
ATOM 1522 C CA . ASN A 1 199 ? 24.271 -3.733 -24.637 1.00 83.38 199 ASN A CA 1
ATOM 1523 C C . ASN A 1 199 ? 25.264 -4.733 -24.018 1.00 83.38 199 ASN A C 1
ATOM 1525 O O . ASN A 1 199 ? 25.488 -5.798 -24.586 1.00 83.38 199 ASN A O 1
ATOM 1529 N N . ASP A 1 200 ? 25.841 -4.418 -22.856 1.00 82.38 200 ASP A N 1
ATOM 1530 C CA . ASP A 1 200 ? 26.691 -5.360 -22.129 1.00 82.38 200 ASP A CA 1
ATOM 1531 C C . ASP A 1 200 ? 25.900 -6.592 -21.667 1.00 82.38 200 ASP A C 1
ATOM 1533 O O . ASP A 1 200 ? 26.374 -7.712 -21.870 1.00 82.38 200 ASP A O 1
ATOM 1537 N N . VAL A 1 201 ? 24.682 -6.407 -21.145 1.00 82.69 201 VAL A N 1
ATOM 1538 C CA . VAL A 1 201 ? 23.791 -7.516 -20.761 1.00 82.69 201 VAL A CA 1
ATOM 1539 C C . VAL A 1 201 ? 23.451 -8.388 -21.971 1.00 82.69 201 VAL A C 1
ATOM 1541 O O . VAL A 1 20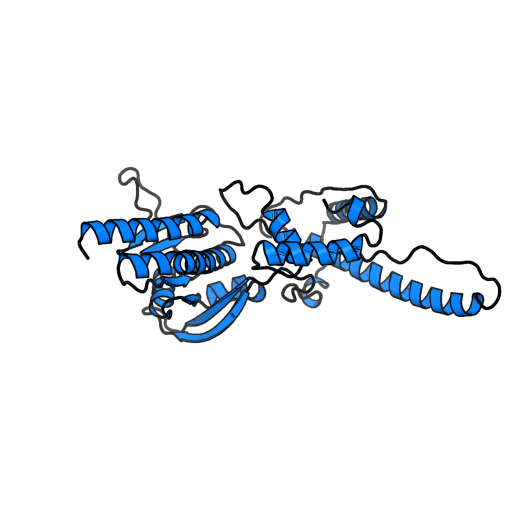1 ? 23.583 -9.607 -21.892 1.00 82.69 201 VAL A O 1
ATOM 1544 N N . LEU A 1 202 ? 23.126 -7.778 -23.115 1.00 77.75 202 LEU A N 1
ATOM 1545 C CA . LEU A 1 202 ? 22.898 -8.498 -24.376 1.00 77.75 202 LEU A CA 1
ATOM 1546 C C . LEU A 1 202 ? 24.137 -9.268 -24.861 1.00 77.75 202 LEU A C 1
ATOM 1548 O O . LEU A 1 202 ? 24.004 -10.293 -25.518 1.00 77.75 202 LEU A O 1
ATOM 1552 N N . SER A 1 203 ? 25.342 -8.800 -24.522 1.00 78.88 203 SER A N 1
ATOM 1553 C CA . SER A 1 203 ? 26.602 -9.500 -24.811 1.00 78.88 203 SER A CA 1
ATOM 1554 C C . SER A 1 203 ? 26.955 -10.604 -23.799 1.00 78.88 203 SER A C 1
ATOM 1556 O O . SER A 1 203 ? 28.058 -11.145 -23.844 1.00 78.88 203 SER A O 1
ATOM 1558 N N . GLY A 1 204 ? 26.055 -10.917 -22.860 1.00 79.94 204 GLY A N 1
ATOM 1559 C CA . GLY A 1 204 ? 26.265 -11.915 -21.807 1.00 79.94 204 GLY A CA 1
ATOM 1560 C C . GLY A 1 204 ? 27.033 -11.400 -20.584 1.00 79.94 204 GLY A C 1
ATOM 1561 O O . GLY A 1 204 ? 27.426 -12.190 -19.727 1.00 79.94 204 GLY A O 1
ATOM 1562 N N . ARG A 1 205 ? 27.265 -10.085 -20.469 1.00 82.00 205 ARG A N 1
ATOM 1563 C CA . ARG A 1 205 ? 27.949 -9.466 -19.322 1.00 82.00 205 ARG A CA 1
ATOM 1564 C C . ARG A 1 205 ? 26.948 -8.742 -18.428 1.00 82.00 205 ARG A C 1
ATOM 1566 O O . ARG A 1 205 ? 26.463 -7.669 -18.772 1.00 82.00 205 ARG A O 1
ATOM 1573 N N . GLY A 1 206 ? 26.683 -9.303 -17.249 1.00 86.81 206 GLY A N 1
ATOM 1574 C CA . GLY A 1 206 ? 25.798 -8.691 -16.255 1.00 86.81 206 GLY A CA 1
ATOM 1575 C C . GLY A 1 206 ? 26.247 -7.282 -15.841 1.00 86.81 206 GLY A C 1
ATOM 1576 O O . GLY A 1 206 ? 27.442 -6.999 -15.723 1.00 86.81 206 GLY A O 1
ATOM 1577 N N . ARG A 1 207 ? 25.281 -6.389 -15.608 1.00 87.88 207 ARG A N 1
ATOM 1578 C CA . ARG A 1 207 ? 25.513 -5.000 -15.190 1.00 87.88 207 ARG A CA 1
ATOM 1579 C C . ARG A 1 207 ? 24.510 -4.572 -14.127 1.00 87.88 207 ARG A C 1
ATOM 1581 O O . ARG A 1 207 ? 23.358 -4.984 -14.154 1.00 87.88 207 ARG A O 1
ATOM 1588 N N . ILE A 1 208 ? 24.960 -3.696 -13.233 1.00 90.19 208 ILE A N 1
ATOM 1589 C CA . ILE A 1 208 ? 24.125 -2.998 -12.253 1.00 90.19 208 ILE A CA 1
ATOM 1590 C C . ILE A 1 208 ? 24.338 -1.501 -12.472 1.00 90.19 208 ILE A C 1
ATOM 1592 O O . ILE A 1 208 ? 25.480 -1.051 -12.577 1.00 90.19 208 ILE A O 1
ATOM 1596 N N . VAL A 1 209 ? 23.247 -0.739 -12.547 1.00 90.25 209 VAL A N 1
ATOM 1597 C CA . VAL A 1 209 ? 23.280 0.724 -12.647 1.00 90.25 209 VAL A CA 1
ATOM 1598 C C . VAL A 1 209 ? 22.444 1.305 -11.515 1.00 90.25 209 VAL A C 1
ATOM 1600 O O . VAL A 1 209 ? 21.307 0.891 -11.309 1.00 90.25 209 VAL A O 1
ATOM 1603 N N . LEU A 1 210 ? 23.006 2.274 -10.793 1.00 91.06 210 LEU A N 1
ATOM 1604 C CA . LEU A 1 210 ? 22.301 3.037 -9.770 1.00 91.06 210 LEU A CA 1
ATOM 1605 C C . LEU A 1 210 ? 21.981 4.429 -10.323 1.00 91.06 210 LEU A C 1
ATOM 1607 O O . LEU A 1 210 ? 22.895 5.201 -10.605 1.00 91.06 210 LEU A O 1
ATOM 1611 N N . LEU A 1 211 ? 20.695 4.752 -10.472 1.00 89.19 211 LEU A N 1
ATOM 1612 C CA . LEU A 1 211 ? 20.247 6.087 -10.869 1.00 89.19 211 LEU A CA 1
ATOM 1613 C C . LEU A 1 211 ? 19.861 6.879 -9.621 1.00 89.19 211 LEU A C 1
ATOM 1615 O O . LEU A 1 211 ? 18.903 6.532 -8.930 1.00 89.19 211 LEU A O 1
ATOM 1619 N N . THR A 1 212 ? 20.581 7.963 -9.353 1.00 88.88 212 THR A N 1
ATOM 1620 C CA . THR A 1 212 ? 20.317 8.864 -8.226 1.00 88.88 212 THR A CA 1
ATOM 1621 C C . THR A 1 212 ? 19.962 10.263 -8.721 1.00 88.88 212 THR A C 1
ATOM 1623 O O . THR A 1 212 ? 20.244 10.640 -9.855 1.00 88.88 212 THR A O 1
ATOM 1626 N N . GLY A 1 213 ? 19.280 11.033 -7.877 1.00 84.94 213 GLY A N 1
ATOM 1627 C CA . GLY A 1 213 ? 18.877 12.404 -8.178 1.00 84.94 213 GLY A CA 1
ATOM 1628 C C . GLY A 1 213 ? 17.697 12.832 -7.317 1.00 84.94 213 GLY A C 1
ATOM 1629 O O . GLY A 1 213 ? 16.985 11.986 -6.773 1.00 84.94 213 GLY A O 1
ATOM 1630 N N . GLU A 1 214 ? 17.466 14.135 -7.217 1.00 79.44 214 GLU A N 1
ATOM 1631 C CA . GLU A 1 214 ? 16.324 14.702 -6.502 1.00 79.44 214 GLU A CA 1
ATOM 1632 C C . GLU A 1 214 ? 14.980 14.301 -7.134 1.00 79.44 214 GLU A C 1
ATOM 1634 O O . GLU A 1 214 ? 14.892 13.787 -8.263 1.00 79.44 214 GLU A O 1
ATOM 1639 N N . LYS A 1 215 ? 13.913 14.488 -6.355 1.00 73.38 215 LYS A N 1
ATOM 1640 C CA . LYS A 1 215 ? 12.530 14.290 -6.789 1.00 73.38 215 LYS A CA 1
ATOM 1641 C C . LYS A 1 215 ? 12.241 15.166 -8.017 1.00 73.38 215 LYS A C 1
ATOM 1643 O O . LYS A 1 215 ? 12.668 16.312 -8.071 1.00 73.38 215 LYS A O 1
ATOM 1648 N N . GLY A 1 216 ? 11.562 14.617 -9.026 1.00 76.69 216 GLY A N 1
ATOM 1649 C CA . GLY A 1 216 ? 11.204 15.366 -10.239 1.00 76.69 216 GLY A CA 1
ATOM 1650 C C . GLY A 1 216 ? 12.319 15.589 -11.277 1.00 76.69 216 GLY A C 1
ATOM 1651 O O . GLY A 1 216 ? 12.027 16.098 -12.351 1.00 76.69 216 GLY A O 1
ATOM 1652 N N . LEU A 1 217 ? 13.567 15.146 -11.054 1.00 82.62 217 LEU A N 1
ATOM 1653 C CA . LEU A 1 217 ? 14.669 15.318 -12.031 1.00 82.62 217 LEU A CA 1
ATOM 1654 C C . LEU A 1 217 ? 14.573 14.455 -13.310 1.00 82.62 217 LEU A C 1
ATOM 1656 O O . LEU A 1 217 ? 15.520 14.424 -14.102 1.00 82.62 217 LEU A O 1
ATOM 1660 N N . GLY A 1 218 ? 13.469 13.730 -13.511 1.00 81.75 218 GLY A N 1
ATOM 1661 C CA . GLY A 1 218 ? 13.246 12.907 -14.705 1.00 81.75 218 GLY A CA 1
ATOM 1662 C C . GLY A 1 218 ? 13.894 11.518 -14.671 1.00 81.75 218 GLY A C 1
ATOM 1663 O O . GLY A 1 218 ? 14.139 10.940 -15.724 1.00 81.75 218 GLY A O 1
ATOM 1664 N N . LYS A 1 219 ? 14.162 10.945 -13.488 1.00 87.75 219 LYS A N 1
ATOM 1665 C CA . LYS A 1 219 ? 14.730 9.583 -13.361 1.00 87.75 219 LYS A CA 1
ATOM 1666 C C . LYS A 1 219 ? 13.849 8.522 -14.035 1.00 87.75 219 LYS A C 1
ATOM 1668 O O . LYS A 1 219 ? 14.337 7.737 -14.842 1.00 87.75 219 LYS A O 1
ATOM 1673 N N . SER A 1 220 ? 12.547 8.537 -13.739 1.00 81.06 220 SER A N 1
ATOM 1674 C CA . SER A 1 220 ? 11.571 7.624 -14.350 1.00 81.06 220 SER A CA 1
ATOM 1675 C C . SER A 1 220 ? 11.435 7.874 -15.850 1.00 81.06 220 SER A C 1
ATOM 1677 O O . SER A 1 220 ? 11.410 6.925 -16.624 1.00 81.06 220 SER A O 1
ATOM 1679 N N . PHE A 1 221 ? 11.450 9.145 -16.263 1.00 83.31 221 PHE A N 1
ATOM 1680 C CA . PHE A 1 221 ? 11.438 9.529 -17.674 1.00 83.31 221 PHE A CA 1
ATOM 1681 C C . PHE A 1 221 ? 12.631 8.928 -18.433 1.00 83.31 221 PHE A C 1
ATOM 1683 O O . PHE A 1 221 ? 12.446 8.309 -19.472 1.00 83.31 221 PHE A O 1
ATOM 1690 N N . LEU A 1 222 ? 13.845 9.012 -17.879 1.00 86.56 222 LEU A N 1
ATOM 1691 C CA . LEU A 1 222 ? 15.046 8.452 -18.504 1.00 86.56 222 LEU A CA 1
ATOM 1692 C C . LEU A 1 222 ? 14.960 6.926 -18.698 1.00 86.56 222 LEU A C 1
ATOM 1694 O O . LEU A 1 222 ? 15.373 6.409 -19.737 1.00 86.56 222 LEU A O 1
ATOM 1698 N N . ILE A 1 223 ? 14.410 6.201 -17.718 1.00 86.75 223 ILE A N 1
ATOM 1699 C CA . ILE A 1 223 ? 14.184 4.751 -17.823 1.00 86.75 223 ILE A CA 1
ATOM 1700 C C . ILE A 1 223 ? 13.101 4.427 -18.858 1.00 86.75 223 ILE A C 1
ATOM 1702 O O . ILE A 1 223 ? 13.270 3.483 -19.629 1.00 86.75 223 ILE A O 1
ATOM 1706 N N . ASN A 1 224 ? 12.024 5.211 -18.918 1.00 81.44 224 ASN A N 1
ATOM 1707 C CA . ASN A 1 224 ? 10.963 5.028 -19.908 1.00 81.44 224 ASN A CA 1
ATOM 1708 C C . ASN A 1 224 ? 11.478 5.253 -21.334 1.00 81.44 224 ASN A C 1
ATOM 1710 O O . ASN A 1 224 ? 11.278 4.385 -22.178 1.00 81.44 224 ASN A O 1
ATOM 1714 N N . GLN A 1 225 ? 12.250 6.320 -21.570 1.00 82.44 225 GLN A N 1
ATOM 1715 C CA . GLN A 1 225 ? 12.894 6.563 -22.868 1.00 82.44 225 GLN A CA 1
ATOM 1716 C C . GLN A 1 225 ? 13.811 5.404 -23.278 1.00 82.44 225 GLN A C 1
ATOM 1718 O O . GLN A 1 225 ? 13.899 5.050 -24.453 1.00 82.44 225 GLN A O 1
ATOM 1723 N N . LEU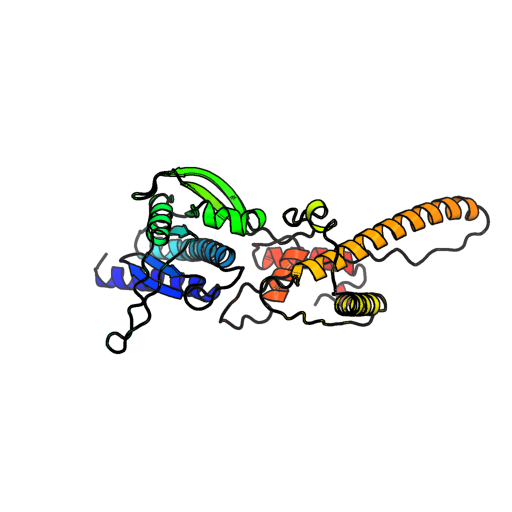 A 1 226 ? 14.512 4.787 -22.318 1.00 84.31 226 LEU A N 1
ATOM 1724 C CA . LEU A 1 226 ? 15.371 3.635 -22.598 1.00 84.31 226 LEU A CA 1
ATOM 1725 C C . LEU A 1 226 ? 14.539 2.420 -23.019 1.00 84.31 226 LEU A C 1
ATOM 1727 O O . LEU A 1 226 ? 14.892 1.745 -23.986 1.00 84.31 226 LEU A O 1
ATOM 1731 N N . ARG A 1 227 ? 13.440 2.149 -22.307 1.00 80.38 227 ARG A N 1
ATOM 1732 C CA . ARG A 1 227 ? 12.510 1.060 -22.633 1.00 80.38 227 ARG A CA 1
ATOM 1733 C C . ARG A 1 227 ? 11.905 1.252 -24.015 1.00 80.38 227 ARG A C 1
ATOM 1735 O O . ARG A 1 227 ? 11.966 0.332 -24.822 1.00 80.38 227 ARG A O 1
ATOM 1742 N N . GLU A 1 228 ? 11.411 2.449 -24.308 1.00 77.25 228 GLU A N 1
ATOM 1743 C CA . GLU A 1 228 ? 10.823 2.780 -25.604 1.00 77.25 228 GLU A CA 1
ATOM 1744 C C . GLU A 1 228 ? 11.838 2.635 -26.742 1.00 77.25 228 GLU A C 1
ATOM 1746 O O . GLU A 1 228 ? 11.547 1.997 -27.753 1.00 77.25 228 GLU A O 1
ATOM 1751 N N . TYR A 1 229 ? 13.070 3.118 -26.551 1.00 78.50 229 TYR A N 1
ATOM 1752 C CA . TYR A 1 229 ? 14.144 2.956 -27.531 1.00 78.50 229 TYR A CA 1
ATOM 1753 C C . TYR A 1 229 ? 14.387 1.483 -27.900 1.00 78.50 229 TYR A C 1
ATOM 1755 O O . TYR A 1 229 ? 14.550 1.154 -29.078 1.00 78.50 229 TYR A O 1
ATOM 1763 N N . TYR A 1 230 ? 14.414 0.582 -26.912 1.00 76.38 230 TYR A N 1
ATOM 1764 C CA . TYR A 1 230 ? 14.621 -0.846 -27.162 1.00 76.38 230 TYR A CA 1
ATOM 1765 C C . TYR A 1 230 ? 13.359 -1.569 -27.642 1.00 76.38 230 TYR A C 1
ATOM 1767 O O . TYR A 1 230 ? 13.494 -2.473 -28.462 1.00 76.38 230 TYR A O 1
ATOM 1775 N N . ALA A 1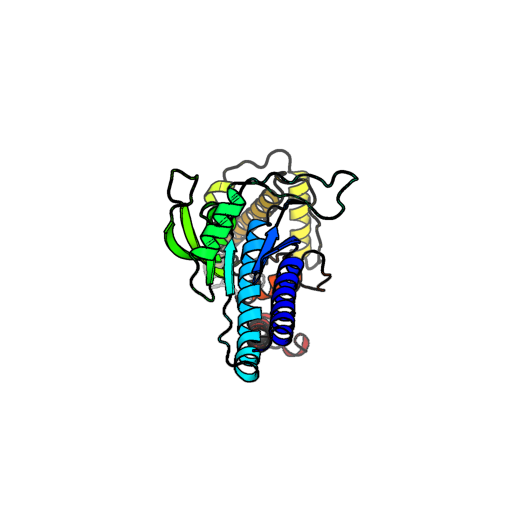 231 ? 12.161 -1.152 -27.223 1.00 72.31 231 ALA A N 1
ATOM 1776 C CA . ALA A 1 231 ? 10.898 -1.660 -27.757 1.00 72.31 231 ALA A CA 1
ATOM 1777 C C . ALA A 1 231 ? 10.765 -1.329 -29.251 1.00 72.31 231 ALA A C 1
ATOM 1779 O O . ALA A 1 231 ? 10.527 -2.217 -30.068 1.00 72.31 231 ALA A O 1
ATOM 1780 N N . HIS A 1 232 ? 11.035 -0.076 -29.631 1.00 69.81 232 HIS A N 1
ATOM 1781 C CA . HIS A 1 232 ? 11.047 0.351 -31.027 1.00 69.81 232 HIS A CA 1
ATOM 1782 C C . HIS A 1 232 ? 12.122 -0.385 -31.835 1.00 69.81 232 HIS A C 1
ATOM 1784 O O . HIS A 1 232 ? 11.863 -0.870 -32.933 1.00 69.81 232 HIS A O 1
ATOM 1790 N N . ARG A 1 233 ? 13.329 -0.548 -31.277 1.00 69.25 233 ARG A N 1
ATOM 1791 C CA . ARG A 1 233 ? 14.399 -1.315 -31.927 1.00 69.25 233 ARG A CA 1
ATOM 1792 C C . ARG A 1 233 ? 14.039 -2.794 -32.097 1.00 69.25 233 ARG A C 1
ATOM 1794 O O . ARG A 1 233 ? 14.373 -3.360 -33.132 1.00 69.25 233 ARG A O 1
ATOM 1801 N N . ALA A 1 234 ? 13.390 -3.415 -31.114 1.00 65.69 234 ALA A N 1
ATOM 1802 C CA . ALA A 1 234 ? 12.924 -4.795 -31.206 1.00 65.69 234 ALA A CA 1
ATOM 1803 C C . ALA A 1 234 ? 11.834 -4.942 -32.275 1.00 65.69 234 ALA A C 1
ATOM 1805 O O . ALA A 1 234 ? 11.914 -5.865 -33.076 1.00 65.69 234 ALA A O 1
ATOM 1806 N N . ALA A 1 235 ? 10.889 -3.999 -32.353 1.00 65.25 235 ALA A N 1
ATOM 1807 C CA . ALA A 1 235 ? 9.875 -3.962 -33.407 1.00 65.25 235 ALA A CA 1
ATOM 1808 C C . ALA A 1 235 ? 10.505 -3.818 -34.803 1.00 65.25 235 ALA A C 1
ATOM 1810 O O . ALA A 1 235 ? 10.196 -4.600 -35.695 1.00 65.25 235 ALA A O 1
ATOM 1811 N N . LEU A 1 236 ? 11.463 -2.899 -34.974 1.00 63.22 236 LEU A N 1
ATOM 1812 C CA . LEU A 1 236 ? 12.198 -2.732 -36.233 1.00 63.22 236 LEU A CA 1
ATOM 1813 C C . LEU A 1 236 ? 13.009 -3.974 -36.611 1.00 63.22 236 LEU A C 1
ATOM 1815 O O . LEU A 1 236 ? 13.097 -4.317 -37.786 1.00 63.22 236 LEU A O 1
ATOM 1819 N N . LEU A 1 237 ? 13.627 -4.645 -35.635 1.00 62.84 237 LEU A N 1
ATOM 1820 C CA . LEU A 1 237 ? 14.347 -5.894 -35.876 1.00 62.84 237 LEU A CA 1
ATOM 1821 C C . LEU A 1 237 ? 13.387 -7.030 -36.221 1.00 62.84 237 LEU A C 1
ATOM 1823 O O . LEU A 1 237 ? 13.689 -7.775 -37.139 1.00 62.84 237 LEU A O 1
ATOM 1827 N N . ALA A 1 238 ? 12.224 -7.120 -35.574 1.00 59.38 238 ALA A N 1
ATOM 1828 C CA . ALA A 1 238 ? 11.188 -8.093 -35.900 1.00 59.38 238 ALA A CA 1
ATOM 1829 C C . ALA A 1 238 ? 10.595 -7.856 -37.299 1.00 59.38 238 ALA A C 1
ATOM 1831 O O . ALA A 1 238 ? 10.392 -8.813 -38.037 1.00 59.38 238 ALA A O 1
ATOM 1832 N N . GLU A 1 239 ? 10.380 -6.602 -37.709 1.00 60.72 239 GLU A N 1
ATOM 1833 C CA . GLU A 1 239 ? 9.987 -6.250 -39.081 1.00 60.72 239 GLU A CA 1
ATOM 1834 C C . GLU A 1 239 ? 11.100 -6.554 -40.089 1.00 60.72 239 GLU A C 1
ATOM 1836 O O . GLU A 1 239 ? 10.845 -7.100 -41.162 1.00 60.72 239 GLU A O 1
ATOM 1841 N N . ALA A 1 240 ? 12.351 -6.230 -39.753 1.00 58.44 240 ALA A N 1
ATOM 1842 C CA . ALA A 1 240 ? 13.500 -6.509 -40.603 1.00 58.44 240 ALA A CA 1
ATOM 1843 C C . ALA A 1 240 ? 13.773 -8.010 -40.720 1.00 58.44 240 ALA A C 1
ATOM 1845 O O . ALA A 1 240 ? 14.171 -8.447 -41.792 1.00 58.44 240 ALA A O 1
ATOM 1846 N N . ASP A 1 241 ? 13.562 -8.785 -39.656 1.00 56.91 241 ASP A N 1
ATOM 1847 C CA . ASP A 1 241 ? 13.649 -10.243 -39.632 1.00 56.91 241 ASP A CA 1
ATOM 1848 C C . ASP A 1 241 ? 12.447 -10.858 -40.348 1.00 56.91 241 ASP A C 1
ATOM 1850 O O . ASP A 1 241 ? 12.647 -11.780 -41.116 1.00 56.91 241 ASP A O 1
ATOM 1854 N N . ALA A 1 242 ? 11.228 -10.325 -40.228 1.00 57.88 242 ALA A N 1
ATOM 1855 C CA . ALA A 1 242 ? 10.082 -10.762 -41.030 1.00 57.88 242 ALA A CA 1
ATOM 1856 C C . ALA A 1 242 ? 10.312 -10.512 -42.531 1.00 57.88 242 ALA A C 1
ATOM 1858 O O . ALA A 1 242 ? 10.023 -11.378 -43.356 1.00 57.88 242 ALA A O 1
ATOM 1859 N N . ASN A 1 243 ? 10.912 -9.372 -42.885 1.00 56.69 243 ASN A N 1
ATOM 1860 C CA . ASN A 1 243 ? 11.334 -9.069 -44.252 1.00 56.69 243 ASN A CA 1
ATOM 1861 C C . ASN A 1 243 ? 12.512 -9.950 -44.697 1.00 56.69 243 ASN A C 1
ATOM 1863 O O . ASN A 1 243 ? 12.496 -10.453 -45.818 1.00 56.69 243 ASN A O 1
ATOM 1867 N N . ARG A 1 244 ? 13.495 -10.217 -43.823 1.00 51.91 244 ARG A N 1
ATOM 1868 C CA . ARG A 1 244 ? 14.611 -11.137 -44.107 1.00 51.91 244 ARG A CA 1
ATOM 1869 C C . ARG A 1 244 ? 14.150 -12.581 -44.210 1.00 51.91 244 ARG A C 1
ATOM 1871 O O . ARG A 1 244 ? 14.699 -13.291 -45.027 1.00 51.91 244 ARG A O 1
ATOM 1878 N N . ILE A 1 245 ? 13.158 -13.014 -43.437 1.00 51.28 245 ILE A N 1
ATOM 1879 C CA . ILE A 1 245 ? 12.527 -14.336 -43.507 1.00 51.28 245 ILE A CA 1
ATOM 1880 C C . ILE A 1 245 ? 11.681 -14.426 -44.777 1.00 51.28 245 ILE A C 1
ATOM 1882 O O . ILE A 1 245 ? 11.687 -15.465 -45.423 1.00 51.28 245 ILE A O 1
ATOM 1886 N N . ALA A 1 246 ? 11.019 -13.349 -45.209 1.00 50.25 246 ALA A N 1
ATOM 1887 C CA . ALA A 1 246 ? 10.325 -13.306 -46.497 1.00 50.25 246 ALA A CA 1
ATOM 1888 C C . ALA A 1 246 ? 11.300 -13.380 -47.694 1.00 50.25 246 ALA A C 1
ATOM 1890 O O . ALA A 1 246 ? 11.053 -14.125 -48.645 1.00 50.25 246 ALA A O 1
ATOM 1891 N N . GLU A 1 247 ? 12.436 -12.678 -47.636 1.00 47.12 247 GLU A N 1
ATOM 1892 C CA . GLU A 1 247 ? 13.504 -12.745 -48.648 1.00 47.12 247 GLU A CA 1
ATOM 1893 C C . GLU A 1 247 ? 14.302 -14.062 -48.577 1.00 47.12 247 GLU A C 1
ATOM 1895 O O . GLU A 1 247 ? 14.612 -14.665 -49.606 1.00 47.12 247 GLU A O 1
ATOM 1900 N N . ALA A 1 248 ? 14.574 -14.578 -47.379 1.00 42.03 248 ALA A N 1
ATOM 1901 C CA . ALA A 1 248 ? 15.242 -15.856 -47.155 1.00 42.03 248 ALA A CA 1
ATOM 1902 C C . ALA A 1 248 ? 14.328 -17.035 -47.494 1.00 42.03 248 ALA A C 1
ATOM 1904 O O . ALA A 1 248 ? 14.821 -18.011 -48.030 1.00 42.03 248 ALA A O 1
ATOM 1905 N N . ALA A 1 249 ? 13.005 -16.959 -47.322 1.00 43.94 249 ALA A N 1
ATOM 1906 C CA . ALA A 1 249 ? 12.065 -17.963 -47.835 1.00 43.94 249 ALA A CA 1
ATOM 1907 C C . ALA A 1 249 ? 12.000 -17.967 -49.376 1.00 43.94 249 ALA A C 1
ATOM 1909 O O . ALA A 1 249 ? 11.696 -18.996 -49.993 1.00 43.94 249 ALA A O 1
ATOM 1910 N N . ALA A 1 250 ? 12.334 -16.844 -50.025 1.00 46.25 250 ALA A N 1
ATOM 1911 C CA . ALA A 1 250 ? 12.529 -16.789 -51.471 1.00 46.25 250 ALA A CA 1
ATOM 1912 C C . ALA A 1 250 ? 13.877 -17.407 -51.907 1.00 46.25 250 ALA A C 1
ATOM 1914 O O . ALA A 1 250 ? 13.916 -18.074 -52.942 1.00 46.25 250 ALA A O 1
ATOM 1915 N N . LEU A 1 251 ? 14.947 -17.270 -51.109 1.00 42.41 251 LEU A N 1
ATOM 1916 C CA . LEU A 1 251 ? 16.279 -17.841 -51.390 1.00 42.41 251 LEU A CA 1
ATOM 1917 C C . LEU A 1 251 ? 16.513 -19.278 -50.862 1.00 42.41 251 LEU A C 1
ATOM 1919 O O . LEU A 1 251 ? 17.321 -20.015 -51.425 1.00 42.41 251 LEU A O 1
ATOM 1923 N N . SER A 1 252 ? 15.792 -19.720 -49.832 1.00 39.25 252 SER A N 1
ATOM 1924 C CA . SER A 1 252 ? 15.968 -21.009 -49.134 1.00 39.25 252 SER A CA 1
ATOM 1925 C C . SER A 1 252 ? 15.339 -22.192 -49.886 1.00 39.25 252 SER A C 1
ATOM 1927 O O . SER A 1 252 ? 15.646 -23.351 -49.625 1.00 39.25 252 SER A O 1
ATOM 1929 N N . ARG A 1 253 ? 14.576 -21.933 -50.960 1.00 44.50 253 ARG A N 1
ATOM 1930 C CA . ARG A 1 253 ? 14.234 -22.974 -51.950 1.00 44.50 253 ARG A CA 1
ATOM 1931 C C . ARG A 1 253 ? 15.434 -23.468 -52.773 1.00 44.50 253 ARG A C 1
ATOM 1933 O O . ARG A 1 253 ? 15.259 -24.401 -53.552 1.00 44.50 253 ARG A O 1
ATOM 1940 N N . ALA A 1 254 ? 16.625 -22.880 -52.616 1.00 40.81 254 ALA A N 1
ATOM 1941 C CA . ALA A 1 254 ? 17.798 -23.236 -53.411 1.00 40.81 254 ALA A CA 1
ATOM 1942 C C . ALA A 1 254 ? 18.957 -23.907 -52.650 1.00 40.81 254 ALA A C 1
ATOM 1944 O O . ALA A 1 254 ? 19.630 -24.710 -53.279 1.00 40.81 254 ALA A O 1
ATOM 1945 N N . ASN A 1 255 ? 19.228 -23.648 -51.362 1.00 35.88 255 ASN A N 1
ATOM 1946 C CA . ASN A 1 255 ? 20.475 -24.133 -50.730 1.00 35.88 255 ASN A CA 1
ATOM 1947 C C . ASN A 1 255 ? 20.362 -24.345 -49.207 1.00 35.88 255 ASN A C 1
ATOM 1949 O O . ASN A 1 255 ? 20.873 -23.538 -48.439 1.00 35.88 255 ASN A O 1
ATOM 1953 N N . GLY A 1 256 ? 19.720 -25.436 -48.778 1.00 43.53 256 GLY A N 1
ATOM 1954 C CA . GLY A 1 256 ? 19.447 -25.739 -47.365 1.00 43.53 256 GLY A CA 1
ATOM 1955 C C . GLY A 1 256 ? 20.630 -25.547 -46.403 1.00 43.53 256 GLY A C 1
ATOM 1956 O O . GLY A 1 256 ? 21.571 -26.338 -46.411 1.00 43.53 256 GLY A O 1
ATOM 1957 N N . LEU A 1 257 ? 20.526 -24.522 -45.552 1.00 32.69 257 LEU A N 1
ATOM 1958 C CA . LEU A 1 257 ? 21.388 -24.218 -44.406 1.00 32.69 257 LEU A CA 1
ATOM 1959 C C . LEU A 1 257 ? 20.532 -23.520 -43.331 1.00 32.69 257 LEU A C 1
ATOM 1961 O O . LEU A 1 257 ? 19.805 -22.582 -43.654 1.00 32.69 257 LEU A O 1
ATOM 1965 N N . ASP A 1 258 ? 20.620 -24.017 -42.094 1.00 31.67 258 ASP A N 1
ATOM 1966 C CA . ASP A 1 258 ? 19.798 -23.645 -40.931 1.00 31.67 258 ASP A CA 1
ATOM 1967 C C . ASP A 1 258 ? 20.263 -22.374 -40.187 1.00 31.67 258 ASP A C 1
ATOM 1969 O O . ASP A 1 258 ? 21.450 -22.037 -40.141 1.00 31.67 258 ASP A O 1
ATOM 1973 N N . ASP A 1 259 ? 19.265 -21.725 -39.575 1.00 38.47 259 ASP A N 1
ATOM 1974 C CA . ASP A 1 259 ? 19.241 -20.516 -38.740 1.00 38.47 259 ASP A CA 1
ATOM 1975 C C . ASP A 1 259 ? 19.941 -20.639 -37.372 1.00 38.47 259 ASP A C 1
ATOM 1977 O O . ASP A 1 259 ? 19.942 -21.707 -36.768 1.00 38.47 259 ASP A O 1
ATOM 1981 N N . ALA A 1 260 ? 20.393 -19.503 -36.811 1.00 31.70 260 ALA A N 1
ATOM 1982 C CA . ALA A 1 260 ? 20.253 -19.195 -35.374 1.00 31.70 260 ALA A CA 1
ATOM 1983 C C . ALA A 1 260 ? 20.757 -17.781 -35.022 1.00 31.70 260 ALA A C 1
ATOM 1985 O O . ALA A 1 260 ? 21.950 -17.569 -34.818 1.00 31.70 260 ALA A O 1
ATOM 1986 N N . LEU A 1 261 ? 19.834 -16.826 -34.883 1.00 33.22 261 LEU A N 1
ATOM 1987 C CA . LEU A 1 261 ? 19.901 -15.712 -33.922 1.00 33.22 261 LEU A CA 1
ATOM 1988 C C . LEU A 1 261 ? 18.514 -15.061 -33.885 1.00 33.22 261 LEU A C 1
ATOM 1990 O O . LEU A 1 261 ? 18.280 -14.000 -34.457 1.00 33.22 261 LEU A O 1
ATOM 1994 N N . ALA A 1 262 ? 17.568 -15.759 -33.256 1.00 34.81 262 ALA A N 1
ATOM 1995 C CA . ALA A 1 262 ? 16.265 -15.195 -32.946 1.00 34.81 262 ALA A CA 1
ATOM 1996 C C . ALA A 1 262 ? 16.464 -13.961 -32.056 1.00 34.81 262 ALA A C 1
ATOM 1998 O O . ALA A 1 262 ? 17.175 -14.024 -31.049 1.00 34.81 262 ALA A O 1
ATOM 1999 N N . ALA A 1 263 ? 15.864 -12.844 -32.465 1.00 39.84 263 ALA A N 1
ATOM 2000 C CA . ALA A 1 263 ? 15.808 -11.600 -31.721 1.00 39.84 263 ALA A CA 1
ATOM 2001 C C . ALA A 1 263 ? 15.428 -11.875 -30.258 1.00 39.84 263 ALA A C 1
ATOM 2003 O O . ALA A 1 263 ? 14.288 -12.231 -29.960 1.00 39.84 263 ALA A O 1
ATOM 2004 N N . SER A 1 264 ? 16.386 -11.745 -29.336 1.00 45.75 264 SER A N 1
ATOM 2005 C CA . SER A 1 264 ? 16.084 -11.857 -27.916 1.00 45.75 264 SER A CA 1
ATOM 2006 C C . SER A 1 264 ? 15.251 -10.643 -27.518 1.00 45.75 264 SER A C 1
ATOM 2008 O O . SER A 1 264 ? 15.739 -9.513 -27.436 1.00 45.75 264 SER A O 1
ATOM 2010 N N . VAL A 1 265 ? 13.954 -10.873 -27.330 1.00 57.06 265 VAL A N 1
ATOM 2011 C CA . VAL A 1 265 ? 13.042 -9.892 -26.750 1.00 57.06 265 VAL A CA 1
ATOM 2012 C C . VAL A 1 265 ? 13.597 -9.546 -25.371 1.00 57.06 265 VAL A C 1
ATOM 2014 O O . VAL A 1 265 ? 13.756 -10.418 -24.519 1.00 57.06 265 VAL A O 1
ATOM 2017 N N . ILE A 1 266 ? 13.968 -8.283 -25.167 1.00 63.78 266 ILE A N 1
ATOM 2018 C CA . ILE A 1 266 ? 14.409 -7.813 -23.855 1.00 63.78 266 ILE A CA 1
ATOM 2019 C C . ILE A 1 266 ? 13.180 -7.803 -22.951 1.00 63.78 266 ILE A C 1
ATOM 2021 O O . ILE A 1 266 ? 12.327 -6.932 -23.089 1.00 63.78 266 ILE A O 1
ATOM 2025 N N . THR A 1 267 ? 13.103 -8.750 -22.024 1.00 68.31 267 THR A N 1
ATOM 2026 C CA . THR A 1 267 ? 12.093 -8.750 -20.959 1.00 68.31 267 THR A CA 1
ATOM 2027 C C . THR A 1 267 ? 12.465 -7.706 -19.905 1.00 68.31 267 THR A C 1
ATOM 2029 O O . THR A 1 267 ? 13.620 -7.653 -19.467 1.00 68.31 267 THR A O 1
ATOM 2032 N N . SER A 1 268 ? 11.518 -6.854 -19.495 1.00 71.44 268 SER A N 1
ATOM 2033 C CA . SER A 1 268 ? 11.773 -5.794 -18.511 1.00 71.44 268 SER A CA 1
ATOM 2034 C C . SER A 1 268 ? 10.944 -6.016 -17.259 1.00 71.44 268 SER A C 1
ATOM 2036 O O . SER A 1 268 ? 9.760 -5.717 -17.211 1.00 71.44 268 SER A O 1
ATOM 2038 N N . LEU A 1 269 ? 11.606 -6.443 -16.189 1.00 73.94 269 LEU A N 1
ATOM 2039 C CA . LEU A 1 269 ? 10.959 -6.606 -14.892 1.00 73.94 269 LEU A CA 1
ATOM 2040 C C . LEU A 1 269 ? 11.079 -5.327 -14.062 1.00 73.94 269 LEU A C 1
ATOM 2042 O O . LEU A 1 269 ? 12.108 -4.643 -14.083 1.00 73.94 269 LEU A O 1
ATOM 2046 N N . ARG A 1 270 ? 10.026 -5.001 -13.310 1.00 75.44 270 ARG A N 1
ATOM 2047 C CA . ARG A 1 270 ? 10.010 -3.877 -12.368 1.00 75.44 270 ARG A CA 1
ATOM 2048 C C . ARG A 1 270 ? 9.690 -4.394 -10.970 1.00 75.44 270 ARG A C 1
ATOM 2050 O O . ARG A 1 270 ? 8.623 -4.947 -10.755 1.00 75.44 270 ARG A O 1
ATOM 2057 N N . GLY A 1 271 ? 10.594 -4.148 -10.026 1.00 72.44 271 GLY A N 1
ATOM 2058 C CA . GLY A 1 271 ? 10.347 -4.337 -8.596 1.00 72.44 271 GLY A CA 1
ATOM 2059 C C . GLY A 1 271 ? 10.269 -3.000 -7.863 1.00 72.44 271 GLY A C 1
ATOM 2060 O O . GLY A 1 271 ? 10.944 -2.035 -8.238 1.00 72.44 271 GLY A O 1
ATOM 2061 N N . ARG A 1 272 ? 9.455 -2.937 -6.810 1.00 72.94 272 ARG A N 1
ATOM 2062 C CA . ARG A 1 272 ? 9.324 -1.801 -5.890 1.00 72.94 272 ARG A CA 1
ATOM 2063 C C . ARG A 1 272 ? 9.892 -2.153 -4.517 1.00 72.94 272 ARG A C 1
ATOM 2065 O O . ARG A 1 272 ? 9.731 -3.262 -4.017 1.00 72.94 272 ARG A O 1
ATOM 2072 N N . CYS A 1 273 ? 10.539 -1.182 -3.877 1.00 71.94 273 CYS A N 1
ATOM 2073 C CA . CYS A 1 273 ? 10.954 -1.298 -2.482 1.00 71.94 273 CYS A CA 1
ATOM 2074 C C . CYS A 1 273 ? 9.859 -0.706 -1.591 1.00 71.94 273 CYS A C 1
ATOM 2076 O O . CYS A 1 273 ? 9.851 0.491 -1.334 1.00 71.94 273 CYS A O 1
ATOM 2078 N N . ARG A 1 274 ? 8.918 -1.547 -1.153 1.00 68.19 274 ARG A N 1
ATOM 2079 C CA . ARG A 1 274 ? 7.748 -1.123 -0.360 1.00 68.19 274 ARG A CA 1
ATOM 2080 C C . ARG A 1 274 ? 7.963 -1.193 1.157 1.00 68.19 274 ARG A C 1
ATOM 2082 O O . ARG A 1 274 ? 7.147 -0.680 1.913 1.00 68.19 274 ARG A O 1
ATOM 2089 N N . SER A 1 275 ? 9.052 -1.823 1.604 1.00 64.50 275 SER A N 1
ATOM 2090 C CA . SER A 1 275 ? 9.434 -1.910 3.016 1.00 64.50 275 SER A CA 1
ATOM 2091 C C . SER A 1 275 ? 10.320 -0.730 3.404 1.00 64.50 275 SER A C 1
ATOM 2093 O O . SER A 1 275 ? 11.402 -0.566 2.833 1.00 64.50 275 SER A O 1
ATOM 2095 N N . TYR A 1 276 ? 9.899 0.036 4.404 1.00 62.22 276 TYR A N 1
ATOM 2096 C CA . TYR A 1 276 ? 10.678 1.129 4.982 1.00 62.22 276 TYR A CA 1
ATOM 2097 C C . TYR A 1 276 ? 11.026 0.770 6.433 1.00 62.22 276 TYR A C 1
ATOM 2099 O O . TYR A 1 276 ? 10.253 0.111 7.119 1.00 62.22 276 TYR A O 1
ATOM 2107 N N . HIS A 1 277 ? 12.228 1.135 6.886 1.00 53.19 277 HIS A N 1
ATOM 2108 C CA . HIS A 1 277 ? 12.754 0.908 8.247 1.00 53.19 277 HIS A CA 1
ATOM 2109 C C . HIS A 1 277 ? 12.943 -0.541 8.736 1.00 53.19 277 HIS A C 1
ATOM 2111 O O . HIS A 1 277 ? 13.712 -0.749 9.674 1.00 53.19 277 HIS A O 1
ATOM 2117 N N . GLN A 1 278 ? 12.364 -1.554 8.088 1.00 53.31 278 GLN A N 1
ATOM 2118 C CA . GLN A 1 278 ? 12.700 -2.956 8.344 1.00 53.31 278 GLN A CA 1
ATOM 2119 C C . GLN A 1 278 ? 13.599 -3.501 7.232 1.00 53.31 278 GLN A C 1
ATOM 2121 O O . GLN A 1 278 ? 13.247 -3.469 6.053 1.00 53.31 278 GLN A O 1
ATOM 2126 N N . GLY A 1 279 ? 14.763 -4.034 7.609 1.00 47.38 279 GLY A N 1
ATOM 2127 C CA . GLY A 1 279 ? 15.639 -4.768 6.702 1.00 47.38 279 GLY A CA 1
ATOM 2128 C C . GLY A 1 279 ? 15.016 -6.111 6.352 1.00 47.38 279 GLY A C 1
ATOM 2129 O O . GLY A 1 279 ? 15.435 -7.123 6.896 1.00 47.38 279 GLY A O 1
ATOM 2130 N N . TRP A 1 280 ? 13.996 -6.123 5.494 1.00 57.25 280 TRP A N 1
ATOM 2131 C CA . TRP A 1 280 ? 13.501 -7.349 4.878 1.00 57.25 280 TRP A CA 1
ATOM 2132 C C . TRP A 1 280 ? 14.455 -7.695 3.746 1.00 57.25 280 TRP A C 1
ATOM 2134 O O . TRP A 1 280 ? 14.434 -7.029 2.704 1.00 57.25 280 TRP A O 1
ATOM 2144 N N . PRO A 1 281 ? 15.331 -8.698 3.932 1.00 59.94 281 PRO A N 1
ATOM 2145 C CA . PRO A 1 281 ? 16.225 -9.102 2.872 1.00 59.94 281 PRO A CA 1
ATOM 2146 C C . PRO A 1 281 ? 15.360 -9.509 1.682 1.00 59.94 281 PRO A C 1
ATOM 2148 O O . PRO A 1 281 ? 14.374 -10.228 1.840 1.00 59.94 281 PRO A O 1
ATOM 2151 N N . PHE A 1 282 ? 15.728 -9.039 0.496 1.00 65.88 282 PHE A N 1
ATOM 2152 C CA . PHE A 1 282 ? 15.103 -9.453 -0.758 1.00 65.88 282 PHE A CA 1
ATOM 2153 C C . PHE A 1 282 ? 13.671 -8.954 -1.018 1.00 65.88 282 PHE A C 1
ATOM 2155 O O . PHE A 1 282 ? 13.078 -9.416 -1.984 1.00 65.88 282 PHE A O 1
ATOM 2162 N N . SER A 1 283 ? 13.122 -7.987 -0.269 1.00 69.06 283 SER A N 1
ATOM 2163 C CA . SER A 1 283 ? 11.766 -7.456 -0.542 1.00 69.06 283 SER A CA 1
ATOM 2164 C C . SER A 1 283 ? 11.599 -6.951 -1.982 1.00 69.06 283 SER A C 1
ATOM 2166 O O . SER A 1 283 ? 10.640 -7.310 -2.658 1.00 69.06 283 SER A O 1
ATOM 2168 N N . MET A 1 284 ? 12.591 -6.213 -2.487 1.00 72.69 284 MET A N 1
ATOM 2169 C CA . MET A 1 284 ? 12.657 -5.778 -3.888 1.00 72.69 284 MET A CA 1
ATOM 2170 C C . MET A 1 284 ? 12.652 -6.957 -4.875 1.00 72.69 284 MET A C 1
ATOM 2172 O O . MET A 1 284 ? 12.013 -6.883 -5.920 1.00 72.69 284 MET A O 1
ATOM 2176 N N . TRP A 1 285 ? 13.368 -8.039 -4.554 1.00 75.12 285 TRP A N 1
ATOM 2177 C CA . TRP A 1 285 ? 13.443 -9.230 -5.404 1.00 75.12 285 TRP A CA 1
ATOM 2178 C C . TRP A 1 285 ? 12.140 -10.020 -5.386 1.00 75.12 285 TRP A C 1
ATOM 2180 O O . TRP A 1 285 ? 11.729 -10.520 -6.424 1.00 75.12 285 TRP A O 1
ATOM 2190 N N . ILE A 1 286 ? 11.478 -10.103 -4.233 1.00 74.62 286 ILE A N 1
ATOM 2191 C CA . ILE A 1 286 ? 10.174 -10.754 -4.100 1.00 74.62 286 ILE A CA 1
ATOM 2192 C C . ILE A 1 286 ? 9.129 -9.995 -4.921 1.00 74.62 286 ILE A C 1
ATOM 2194 O O . ILE A 1 286 ? 8.440 -10.627 -5.710 1.00 74.62 286 ILE A O 1
ATOM 2198 N N . ASP A 1 287 ? 9.061 -8.664 -4.817 1.00 74.19 287 ASP A N 1
ATOM 2199 C CA . ASP A 1 287 ? 8.119 -7.855 -5.610 1.00 74.19 287 ASP A CA 1
ATOM 2200 C C . ASP A 1 287 ? 8.403 -7.982 -7.120 1.00 74.19 287 ASP A C 1
ATOM 2202 O O . ASP A 1 287 ? 7.482 -8.174 -7.911 1.00 74.19 287 ASP A O 1
ATOM 2206 N N . ALA A 1 288 ? 9.682 -7.987 -7.523 1.00 77.19 288 ALA A N 1
ATOM 2207 C CA . ALA A 1 288 ? 10.075 -8.227 -8.914 1.00 77.19 288 ALA A CA 1
ATOM 2208 C C . ALA A 1 288 ? 9.690 -9.635 -9.410 1.00 77.19 288 ALA A C 1
ATOM 2210 O O . ALA A 1 288 ? 9.227 -9.781 -10.539 1.00 77.19 288 ALA A O 1
ATOM 2211 N N . LEU A 1 289 ? 9.859 -10.668 -8.578 1.00 76.31 289 LEU A N 1
ATOM 2212 C CA . LEU A 1 289 ? 9.451 -12.038 -8.899 1.00 76.31 289 LEU A CA 1
ATOM 2213 C C . LEU A 1 289 ? 7.930 -12.152 -8.988 1.00 76.31 289 LEU A C 1
ATOM 2215 O O . LEU A 1 289 ? 7.427 -12.740 -9.931 1.00 76.31 289 LEU A O 1
ATOM 2219 N N . GLN A 1 290 ? 7.185 -11.562 -8.058 1.00 74.12 290 GLN A N 1
ATOM 2220 C CA . GLN A 1 290 ? 5.721 -11.550 -8.099 1.00 74.12 290 GLN A CA 1
ATOM 2221 C C . GLN A 1 290 ? 5.188 -10.819 -9.335 1.00 74.12 290 GLN A C 1
ATOM 2223 O O . GLN A 1 290 ? 4.239 -11.293 -9.957 1.00 74.12 290 GLN A O 1
ATOM 2228 N N . SER A 1 291 ? 5.825 -9.704 -9.716 1.00 72.81 291 SER A N 1
ATOM 2229 C CA . SER A 1 291 ? 5.566 -8.998 -10.977 1.00 72.81 291 SER A CA 1
ATOM 2230 C C . SER A 1 291 ? 5.801 -9.911 -12.180 1.00 72.81 291 SER A C 1
ATOM 2232 O O . SER A 1 291 ? 4.921 -10.030 -13.028 1.00 72.81 291 SER A O 1
ATOM 2234 N N . TRP A 1 292 ? 6.932 -10.619 -12.215 1.00 74.69 292 TRP A N 1
ATOM 2235 C CA . TRP A 1 292 ? 7.255 -11.545 -13.300 1.00 74.69 292 TRP A CA 1
ATOM 2236 C C . TRP A 1 292 ? 6.297 -12.742 -13.388 1.00 74.69 292 TRP A C 1
ATOM 2238 O O . TRP A 1 292 ? 5.886 -13.126 -14.478 1.00 74.69 292 TRP A O 1
ATOM 2248 N N . LEU A 1 293 ? 5.920 -13.320 -12.245 1.00 74.81 293 LEU A N 1
ATOM 2249 C CA . LEU A 1 293 ? 5.021 -14.474 -12.178 1.00 74.81 293 LEU A CA 1
ATOM 2250 C C . LEU A 1 293 ? 3.544 -14.091 -12.369 1.00 74.81 293 LEU A C 1
ATOM 2252 O O . LEU A 1 293 ? 2.715 -14.973 -12.580 1.00 74.81 293 LEU A O 1
ATOM 2256 N N . GLY A 1 294 ? 3.202 -12.801 -12.279 1.00 68.31 294 GLY A N 1
ATOM 2257 C CA . GLY A 1 294 ? 1.824 -12.315 -12.361 1.00 68.31 294 GLY A CA 1
ATOM 2258 C C . GLY A 1 294 ? 0.968 -12.650 -11.134 1.00 68.31 294 GLY A C 1
ATOM 2259 O O . GLY A 1 294 ? -0.256 -12.681 -11.241 1.00 68.31 294 GLY A O 1
ATOM 2260 N N . VAL A 1 295 ? 1.585 -12.903 -9.971 1.00 69.06 295 VAL A N 1
ATOM 2261 C CA . VAL A 1 295 ? 0.887 -13.329 -8.742 1.00 69.06 295 VAL A CA 1
ATOM 2262 C C . VAL A 1 295 ? 1.226 -12.372 -7.577 1.00 69.06 295 VAL A C 1
ATOM 2264 O O . VAL A 1 295 ? 2.173 -12.610 -6.826 1.00 69.06 295 VAL A O 1
ATOM 2267 N N . PRO A 1 296 ? 0.511 -11.231 -7.444 1.00 56.28 296 PRO A N 1
ATOM 2268 C CA . PRO A 1 296 ? 0.848 -10.176 -6.474 1.00 56.28 296 PRO A CA 1
ATOM 2269 C C . PRO A 1 296 ? 0.553 -10.540 -5.011 1.00 56.28 296 PRO A C 1
ATOM 2271 O O . PRO A 1 296 ? 1.284 -10.125 -4.116 1.00 56.28 296 PRO A O 1
ATOM 2274 N N . GLU A 1 297 ? -0.490 -11.331 -4.760 1.00 57.88 297 GLU A N 1
ATOM 2275 C CA . GLU A 1 297 ? -0.946 -11.728 -3.422 1.00 57.88 297 GLU A CA 1
ATOM 2276 C C . GLU A 1 297 ? -1.242 -13.225 -3.453 1.00 57.88 297 GLU A C 1
ATOM 2278 O O . GLU A 1 297 ? -2.303 -13.656 -3.891 1.00 57.88 297 GLU A O 1
ATOM 2283 N N . SER A 1 298 ? -0.246 -14.035 -3.104 1.00 60.00 298 SER A N 1
ATOM 2284 C CA . SER A 1 298 ? -0.309 -15.497 -3.233 1.00 60.00 298 SER A CA 1
ATOM 2285 C C . SER A 1 298 ? 0.245 -16.154 -1.991 1.00 60.00 298 SER A C 1
ATOM 2287 O O . SER A 1 298 ? 1.177 -15.660 -1.348 1.00 60.00 298 SER A O 1
ATOM 2289 N N . THR A 1 299 ? -0.309 -17.311 -1.673 1.00 66.69 299 THR A N 1
ATOM 2290 C CA . THR A 1 299 ? 0.281 -18.210 -0.690 1.00 66.69 299 THR A CA 1
ATOM 2291 C C . THR A 1 299 ? 1.680 -18.646 -1.144 1.00 66.69 299 THR A C 1
ATOM 2293 O O . THR A 1 299 ? 2.031 -18.610 -2.327 1.00 66.69 299 THR A O 1
ATOM 2296 N N . LYS A 1 300 ? 2.514 -19.094 -0.197 1.00 70.06 300 LYS A N 1
ATOM 2297 C CA . LYS A 1 300 ? 3.853 -19.623 -0.521 1.00 70.06 300 LYS A CA 1
ATOM 2298 C C . LYS A 1 300 ? 3.797 -20.797 -1.506 1.00 70.06 300 LYS A C 1
ATOM 2300 O O . LYS A 1 300 ? 4.760 -21.008 -2.237 1.00 70.06 300 LYS A O 1
ATOM 2305 N N . GLU A 1 301 ? 2.708 -21.561 -1.487 1.00 75.00 301 GLU A N 1
ATOM 2306 C CA . GLU A 1 301 ? 2.470 -22.688 -2.388 1.00 75.00 301 GLU A CA 1
ATOM 2307 C C . GLU A 1 301 ? 2.180 -22.211 -3.813 1.00 75.00 301 GLU A C 1
ATOM 2309 O O . GLU A 1 301 ? 2.891 -22.610 -4.730 1.00 75.00 301 GLU A O 1
ATOM 2314 N N . GLU A 1 302 ? 1.250 -21.269 -3.990 1.00 73.50 302 GLU A N 1
ATOM 2315 C CA . GLU A 1 302 ? 0.936 -20.690 -5.306 1.00 73.50 302 GLU A CA 1
ATOM 2316 C C . GLU A 1 302 ? 2.153 -20.017 -5.950 1.00 73.50 302 GLU A C 1
ATOM 2318 O O . GLU A 1 302 ? 2.413 -20.201 -7.139 1.00 73.50 302 GLU A O 1
ATOM 2323 N N . LEU A 1 303 ? 2.946 -19.284 -5.159 1.00 73.44 303 LEU A N 1
ATOM 2324 C CA . LEU A 1 303 ? 4.172 -18.653 -5.650 1.00 73.44 303 LEU A CA 1
ATOM 2325 C C . LEU A 1 303 ? 5.199 -19.699 -6.115 1.00 73.44 303 LEU A C 1
ATOM 2327 O O . LEU A 1 303 ? 5.869 -19.503 -7.128 1.00 73.44 303 LEU A O 1
ATOM 2331 N N . ARG A 1 304 ? 5.331 -20.815 -5.384 1.00 78.88 304 ARG A N 1
ATOM 2332 C CA . ARG A 1 304 ? 6.247 -21.909 -5.738 1.00 78.88 304 ARG A CA 1
ATOM 2333 C C . ARG A 1 304 ? 5.813 -22.596 -7.029 1.00 78.88 304 ARG A C 1
ATOM 2335 O O . ARG A 1 304 ? 6.667 -22.875 -7.867 1.00 78.88 304 ARG A O 1
ATOM 2342 N N . ASP A 1 305 ? 4.523 -22.865 -7.183 1.00 81.69 305 ASP A N 1
ATOM 2343 C CA . ASP A 1 305 ? 3.993 -23.535 -8.370 1.00 81.69 305 ASP A CA 1
ATOM 2344 C C . ASP A 1 305 ? 4.115 -22.642 -9.612 1.00 81.69 305 ASP A C 1
ATOM 2346 O O . ASP A 1 305 ? 4.569 -23.103 -10.662 1.00 81.69 305 ASP A O 1
ATOM 2350 N N . ALA A 1 306 ? 3.819 -21.344 -9.476 1.00 80.62 306 ALA A N 1
ATOM 2351 C CA . ALA A 1 306 ? 4.020 -20.364 -10.542 1.00 80.62 306 ALA A CA 1
ATOM 2352 C C . ALA A 1 306 ? 5.501 -20.243 -10.939 1.00 80.62 306 ALA A C 1
ATOM 2354 O O . ALA A 1 306 ? 5.829 -20.264 -12.128 1.00 80.62 306 ALA A O 1
ATOM 2355 N N . LEU A 1 307 ? 6.405 -20.171 -9.951 1.00 81.31 307 LEU A N 1
ATOM 2356 C CA . LEU A 1 307 ? 7.846 -20.111 -10.193 1.00 81.31 307 LEU A CA 1
ATOM 2357 C C . LEU A 1 307 ? 8.340 -21.358 -10.927 1.00 81.31 307 LEU A C 1
ATOM 2359 O O . LEU A 1 307 ? 9.071 -21.242 -11.907 1.00 81.31 307 LEU A O 1
ATOM 2363 N N . ARG A 1 308 ? 7.902 -22.543 -10.493 1.00 82.06 308 ARG A N 1
ATOM 2364 C CA . ARG A 1 308 ? 8.252 -23.808 -11.136 1.00 82.06 308 ARG A CA 1
ATOM 2365 C C . ARG A 1 308 ? 7.822 -23.834 -12.602 1.00 82.06 308 ARG A C 1
ATOM 2367 O O . ARG A 1 308 ? 8.651 -24.137 -13.452 1.00 82.06 308 ARG A O 1
ATOM 2374 N N . GLY A 1 309 ? 6.570 -23.484 -12.903 1.00 82.12 309 GLY A N 1
ATOM 2375 C CA . GLY A 1 309 ? 6.065 -23.491 -14.281 1.00 82.12 309 GLY A CA 1
ATOM 2376 C C . GLY A 1 309 ? 6.827 -22.534 -15.206 1.00 82.12 309 GLY A C 1
ATOM 2377 O O . GLY A 1 309 ? 7.155 -22.880 -16.343 1.00 82.12 309 GLY A O 1
ATOM 2378 N N . GLN A 1 310 ? 7.183 -21.347 -14.707 1.00 77.31 310 GLN A N 1
ATOM 2379 C CA . GLN A 1 310 ? 8.000 -20.394 -15.463 1.00 77.31 310 GLN A CA 1
ATOM 2380 C C . GLN A 1 310 ? 9.445 -20.876 -15.649 1.00 77.31 310 GLN A C 1
ATOM 2382 O O . GLN A 1 310 ? 10.007 -20.754 -16.737 1.00 77.31 310 GLN A O 1
ATOM 2387 N N . SER A 1 311 ? 10.046 -21.481 -14.624 1.00 79.75 311 SER A N 1
ATOM 2388 C CA . SER A 1 311 ? 11.379 -22.080 -14.717 1.00 79.75 311 SER A CA 1
ATOM 2389 C C . SER A 1 311 ? 11.432 -23.266 -15.687 1.00 79.75 311 SER A C 1
ATOM 2391 O O . SER A 1 311 ? 12.391 -23.374 -16.449 1.00 79.75 311 SER A O 1
ATOM 2393 N N . GLU A 1 312 ? 10.409 -24.126 -15.711 1.00 81.06 312 GLU A N 1
ATOM 2394 C CA . GLU A 1 312 ? 10.284 -25.214 -16.694 1.00 81.06 312 GLU A CA 1
ATOM 2395 C C . GLU A 1 312 ? 10.189 -24.652 -18.123 1.00 81.06 312 GLU A C 1
ATOM 2397 O O . GLU A 1 312 ? 10.825 -25.173 -19.039 1.00 81.06 312 GLU A O 1
ATOM 2402 N N . THR A 1 313 ? 9.479 -23.534 -18.304 1.00 79.44 313 THR A N 1
ATOM 2403 C CA . THR A 1 313 ? 9.371 -22.836 -19.596 1.00 79.44 313 THR A CA 1
ATOM 2404 C C . THR A 1 313 ? 10.703 -22.225 -20.044 1.00 79.44 313 THR A C 1
ATOM 2406 O O . THR A 1 313 ? 11.050 -22.298 -21.221 1.00 79.44 313 THR A O 1
ATOM 2409 N N . LEU A 1 314 ? 11.462 -21.630 -19.119 1.00 74.81 314 LEU A N 1
ATOM 2410 C CA . LEU A 1 314 ? 12.738 -20.973 -19.419 1.00 74.81 314 LEU A CA 1
ATOM 2411 C C . LEU A 1 314 ? 13.876 -21.953 -19.708 1.00 74.81 314 LEU A C 1
ATOM 2413 O O . LEU A 1 314 ? 14.687 -21.700 -20.598 1.00 74.81 314 LEU A O 1
ATOM 2417 N N . TRP A 1 315 ? 13.982 -23.026 -18.923 1.00 78.88 315 TRP A N 1
ATOM 2418 C CA . TRP A 1 315 ? 15.151 -23.910 -18.949 1.00 78.88 315 TRP A CA 1
ATOM 2419 C C . TRP A 1 315 ? 14.896 -25.261 -19.613 1.00 78.88 315 TRP A C 1
ATOM 2421 O O . TRP A 1 315 ? 15.864 -25.955 -19.925 1.00 78.88 315 TRP A O 1
ATOM 2431 N N . GLY A 1 316 ? 13.638 -25.634 -19.870 1.00 81.38 316 GLY A N 1
ATOM 2432 C CA . GLY A 1 316 ? 13.287 -26.861 -20.583 1.00 81.38 316 GLY A CA 1
ATOM 2433 C C . GLY A 1 316 ? 13.985 -28.095 -20.004 1.00 81.38 316 GLY A C 1
ATOM 2434 O O . GLY A 1 316 ? 13.851 -28.402 -18.821 1.00 81.38 316 GLY A O 1
ATOM 2435 N N . GLU A 1 317 ? 14.770 -28.790 -20.832 1.00 78.88 317 GLU A N 1
ATOM 2436 C CA . GLU A 1 317 ? 15.502 -30.004 -20.436 1.00 78.88 317 GLU A CA 1
ATOM 2437 C C . GLU A 1 317 ? 16.568 -29.762 -19.349 1.00 78.88 317 GLU A C 1
ATOM 2439 O O . GLU A 1 317 ? 16.869 -30.676 -18.584 1.00 78.88 317 GLU A O 1
ATOM 2444 N N . SER A 1 318 ? 17.089 -28.536 -19.222 1.00 79.56 318 SER A N 1
ATOM 2445 C CA . SER A 1 318 ? 18.063 -28.141 -18.189 1.00 79.56 318 SER A CA 1
ATOM 2446 C C . SER A 1 318 ? 17.410 -27.633 -16.899 1.00 79.56 318 SER A C 1
ATOM 2448 O O . SER A 1 318 ? 18.096 -27.122 -16.015 1.00 79.56 318 SER A O 1
ATOM 2450 N N . PHE A 1 319 ? 16.087 -27.759 -16.752 1.00 79.88 319 PHE A N 1
ATOM 2451 C CA . PHE A 1 319 ? 15.364 -27.314 -15.557 1.00 79.88 319 PHE A CA 1
ATOM 2452 C C . PHE A 1 319 ? 15.962 -27.876 -14.255 1.00 79.88 319 PHE A C 1
ATOM 2454 O O . PHE A 1 319 ? 16.182 -27.125 -13.305 1.00 79.88 319 PHE A O 1
ATOM 2461 N N . ALA A 1 320 ? 16.288 -29.173 -14.233 1.00 80.00 320 ALA A N 1
ATOM 2462 C CA . ALA A 1 320 ? 16.821 -29.854 -13.051 1.00 80.00 320 ALA A CA 1
ATOM 2463 C C . ALA A 1 320 ? 18.225 -29.374 -12.631 1.00 80.00 320 ALA A C 1
ATOM 2465 O O . ALA A 1 320 ? 18.619 -29.580 -11.485 1.00 80.00 320 ALA A O 1
ATOM 2466 N N . ASP A 1 321 ? 18.965 -28.717 -13.529 1.00 81.69 321 ASP A N 1
ATOM 2467 C CA . ASP A 1 321 ? 20.302 -28.183 -13.243 1.00 81.69 321 ASP A CA 1
ATOM 2468 C C . ASP A 1 321 ? 20.247 -26.793 -12.583 1.00 81.69 321 ASP A C 1
ATOM 2470 O O . ASP A 1 321 ? 21.222 -26.339 -11.979 1.00 81.69 321 ASP A O 1
ATOM 2474 N N . HIS A 1 322 ? 19.110 -26.101 -12.706 1.00 74.50 322 HIS A N 1
ATOM 2475 C CA . HIS A 1 322 ? 18.947 -24.700 -12.311 1.00 74.50 322 HIS A CA 1
ATOM 2476 C C . HIS A 1 322 ? 17.874 -24.474 -11.238 1.00 74.50 322 HIS A C 1
ATOM 2478 O O . HIS A 1 322 ? 17.934 -23.462 -10.536 1.00 74.50 322 HIS A O 1
ATOM 2484 N N . TYR A 1 323 ? 16.925 -25.402 -11.076 1.00 74.44 323 TYR A N 1
ATOM 2485 C CA . TYR A 1 323 ? 15.862 -25.336 -10.074 1.00 74.44 323 TYR A CA 1
ATOM 2486 C C . TYR A 1 323 ? 16.081 -26.394 -8.968 1.00 74.44 323 TYR A C 1
ATOM 2488 O O . TYR A 1 323 ? 15.909 -27.583 -9.243 1.00 74.44 323 TYR A O 1
ATOM 2496 N N . PRO A 1 324 ? 16.498 -25.990 -7.749 1.00 64.81 324 PRO A N 1
ATOM 2497 C CA . PRO A 1 324 ? 16.905 -26.903 -6.674 1.00 64.81 324 PRO A CA 1
ATOM 2498 C C . PRO A 1 324 ? 15.761 -27.634 -5.957 1.00 64.81 324 PRO A C 1
ATOM 2500 O O . PRO A 1 324 ? 14.614 -27.125 -5.945 1.00 64.81 324 PRO A O 1
#

pLDDT: mean 78.08, std 17.75, range [31.67, 98.5]

Sequence (324 aa):
MGTETWVELMNRVLHILEREIERFGGLVEQFRGDGLVAFFGATVAHEDDPERAVLAALAMQDAIHAFAPEVQQQHGIALKLRVGVNTGEIIVAAPGERRPHSEIAMGIAISVADRMEGAATPGTVLVSDDTYRLVETQFEWQSLGEITVQGIAQPIAVHRPLRAIAATEDDPQLSPALQADIPMIGRDEEFQTLRRAVNDVLSGRGRIVLLTGEKGLGKSFLINQLREYYAHRAALLAEADANRIAEAAALSRANGLDDALAASVITSLRGRCRSYHQGWPFSMWIDALQSWLGVPESTKEELRDALRGQSETLWGESFADHYP